Protein AF-W0RJ87-F1 (afdb_monomer)

Structure (mmCIF, N/CA/C/O backbone):
data_AF-W0RJ87-F1
#
_entry.id   AF-W0RJ87-F1
#
loop_
_atom_site.group_PDB
_atom_site.id
_atom_site.type_symbol
_atom_site.label_atom_id
_atom_site.label_alt_id
_atom_site.label_comp_id
_atom_site.label_asym_id
_atom_site.label_entity_id
_atom_site.label_seq_id
_atom_site.pdbx_PDB_ins_code
_atom_site.Cartn_x
_atom_site.Cartn_y
_atom_site.Cartn_z
_atom_site.occupancy
_atom_site.B_iso_or_equiv
_atom_site.auth_seq_id
_atom_site.auth_comp_id
_atom_site.auth_asym_id
_atom_site.auth_atom_id
_atom_site.pdbx_PDB_model_num
ATOM 1 N N . MET A 1 1 ? -21.666 4.969 -4.704 1.00 44.41 1 MET A N 1
ATOM 2 C CA . MET A 1 1 ? -21.692 3.774 -5.581 1.00 44.41 1 MET A CA 1
ATOM 3 C C . MET A 1 1 ? -20.639 3.996 -6.657 1.00 44.41 1 MET A C 1
ATOM 5 O O . MET A 1 1 ? -20.664 5.068 -7.233 1.00 44.41 1 MET A O 1
ATOM 9 N N . THR A 1 2 ? -19.592 3.175 -6.775 1.00 54.66 2 THR A N 1
ATOM 10 C CA . THR A 1 2 ? -19.586 1.976 -7.641 1.00 54.66 2 THR A CA 1
ATOM 11 C C . THR A 1 2 ? -18.744 0.815 -7.064 1.00 54.66 2 THR A C 1
ATOM 13 O O . THR A 1 2 ? -17.765 0.372 -7.653 1.00 54.66 2 THR A O 1
ATOM 16 N N . ASN A 1 3 ? -19.147 0.247 -5.923 1.00 74.25 3 ASN A N 1
ATOM 17 C CA . ASN A 1 3 ? -18.583 -1.014 -5.400 1.00 74.25 3 ASN A CA 1
ATOM 18 C C . ASN A 1 3 ? -19.125 -2.242 -6.169 1.00 74.25 3 ASN A C 1
ATOM 20 O O . ASN A 1 3 ? -19.631 -3.189 -5.573 1.00 74.25 3 ASN A O 1
ATOM 24 N N . ARG A 1 4 ? -19.097 -2.198 -7.508 1.00 85.12 4 ARG A N 1
ATOM 25 C CA . ARG A 1 4 ? -19.629 -3.246 -8.398 1.00 85.12 4 ARG A CA 1
ATOM 26 C C . ARG A 1 4 ? -18.552 -4.295 -8.689 1.00 85.12 4 ARG A C 1
ATOM 28 O O . ARG A 1 4 ? -18.137 -4.470 -9.830 1.00 85.12 4 ARG A O 1
ATOM 35 N N . TRP A 1 5 ? -18.066 -4.957 -7.641 1.00 86.75 5 TRP A N 1
ATOM 36 C CA . TRP A 1 5 ? -16.908 -5.858 -7.720 1.00 86.75 5 TRP A CA 1
ATOM 37 C C . TRP A 1 5 ? -17.132 -7.057 -8.649 1.00 86.75 5 TRP A C 1
ATOM 39 O O . TRP A 1 5 ? -16.241 -7.393 -9.419 1.00 86.75 5 TRP A O 1
ATOM 49 N N . ALA A 1 6 ? -18.347 -7.612 -8.680 1.00 87.56 6 ALA A N 1
ATOM 50 C CA . ALA A 1 6 ? -18.707 -8.689 -9.606 1.00 87.56 6 ALA A CA 1
ATOM 51 C C . ALA A 1 6 ? -18.634 -8.263 -11.087 1.00 87.56 6 ALA A C 1
ATOM 53 O O . ALA A 1 6 ? -18.238 -9.038 -11.957 1.00 87.56 6 ALA A O 1
ATOM 54 N N . ASP A 1 7 ? -18.994 -7.014 -11.397 1.00 88.88 7 ASP A N 1
ATOM 55 C CA . ASP A 1 7 ? -18.881 -6.503 -12.766 1.00 88.88 7 ASP A CA 1
ATOM 56 C C . ASP A 1 7 ? -17.429 -6.196 -13.126 1.00 88.88 7 ASP A C 1
ATOM 58 O O . ASP A 1 7 ? -17.012 -6.472 -14.252 1.00 88.88 7 ASP A O 1
ATOM 62 N N . ALA A 1 8 ? -16.650 -5.690 -12.163 1.00 87.31 8 ALA A N 1
ATOM 63 C CA . ALA A 1 8 ? -15.212 -5.509 -12.322 1.00 87.31 8 ALA A CA 1
ATOM 64 C C . ALA A 1 8 ? -14.515 -6.845 -12.621 1.00 87.31 8 ALA A C 1
ATOM 66 O O . ALA A 1 8 ? -13.757 -6.909 -13.583 1.00 87.31 8 ALA A O 1
ATOM 67 N N . GLU A 1 9 ? -14.830 -7.919 -11.886 1.00 90.12 9 GLU A N 1
ATOM 68 C CA . GLU A 1 9 ? -14.301 -9.262 -12.157 1.00 90.12 9 GLU A CA 1
ATOM 69 C C . GLU A 1 9 ? -14.649 -9.717 -13.575 1.00 90.12 9 GLU A C 1
ATOM 71 O O . GLU A 1 9 ? -13.764 -10.045 -14.360 1.00 90.12 9 GLU A O 1
ATOM 76 N N . ARG A 1 10 ? -15.928 -9.641 -13.961 1.00 90.69 10 ARG A N 1
ATOM 77 C CA . ARG A 1 10 ? -16.395 -10.074 -15.287 1.00 90.69 10 ARG A CA 1
ATOM 78 C C . ARG A 1 10 ? -15.724 -9.325 -16.439 1.00 90.69 10 ARG A C 1
ATOM 80 O O . ARG A 1 10 ? -15.469 -9.903 -17.498 1.00 90.69 10 ARG A O 1
ATOM 87 N N . VAL A 1 11 ? -15.514 -8.017 -16.296 1.00 90.75 11 VAL A N 1
ATOM 88 C CA . VAL A 1 11 ? -14.821 -7.204 -17.307 1.00 90.75 11 VAL A CA 1
ATOM 89 C C . VAL A 1 11 ? -13.333 -7.546 -17.323 1.00 90.75 11 VAL A C 1
ATOM 91 O O . VAL A 1 11 ? -12.787 -7.796 -18.396 1.00 90.75 11 VAL A O 1
ATOM 94 N N . ALA A 1 12 ? -12.703 -7.638 -16.154 1.00 90.44 12 ALA A N 1
ATOM 95 C CA . ALA A 1 12 ? -11.284 -7.929 -16.024 1.00 90.44 12 ALA A CA 1
ATOM 96 C C . ALA A 1 12 ? -10.921 -9.331 -16.543 1.00 90.44 12 ALA A C 1
ATOM 98 O O . ALA A 1 12 ? -9.966 -9.465 -17.300 1.00 90.44 12 ALA A O 1
ATOM 99 N N . THR A 1 13 ? -11.714 -10.368 -16.252 1.00 90.12 13 THR A N 1
ATOM 100 C CA . THR A 1 13 ? -11.498 -11.724 -16.786 1.00 90.12 13 THR A CA 1
ATOM 101 C C . THR A 1 13 ? -11.537 -11.741 -18.311 1.00 90.12 13 THR A C 1
ATOM 103 O O . THR A 1 13 ? -10.707 -12.396 -18.938 1.00 90.12 13 THR A O 1
ATOM 106 N N . ARG A 1 14 ? -12.477 -11.013 -18.927 1.00 89.44 14 ARG A N 1
ATOM 107 C CA . ARG A 1 14 ? -12.549 -10.911 -20.392 1.00 89.44 14 ARG A CA 1
ATOM 108 C C . ARG A 1 14 ? -11.339 -10.169 -20.955 1.00 89.44 14 ARG A C 1
ATOM 110 O O . ARG A 1 14 ? -10.699 -10.674 -21.868 1.00 89.44 14 ARG A O 1
ATOM 117 N N . ALA A 1 15 ? -11.000 -9.015 -20.385 1.00 89.12 15 ALA A N 1
ATOM 118 C CA . ALA A 1 15 ? -9.898 -8.182 -20.860 1.00 89.12 15 ALA A CA 1
ATOM 119 C C . ALA A 1 15 ? -8.524 -8.858 -20.695 1.00 89.12 15 ALA A C 1
ATOM 121 O O . ALA A 1 15 ? -7.689 -8.764 -21.591 1.00 89.12 15 ALA A O 1
ATOM 122 N N . ALA A 1 16 ? -8.302 -9.590 -19.600 1.00 86.44 16 ALA A N 1
ATOM 123 C CA . ALA A 1 16 ? -7.041 -10.283 -19.334 1.00 86.44 16 ALA A CA 1
ATOM 124 C C . ALA A 1 16 ? -6.766 -11.437 -20.315 1.00 86.44 16 ALA A C 1
ATOM 126 O O . ALA A 1 16 ? -5.606 -11.727 -20.597 1.00 86.44 16 ALA A O 1
ATOM 127 N N . ASN A 1 17 ? -7.818 -12.078 -20.837 1.00 84.62 17 ASN A N 1
ATOM 128 C CA . ASN A 1 17 ? -7.711 -13.262 -21.694 1.00 84.62 17 ASN A CA 1
ATOM 129 C C . ASN A 1 17 ? -7.972 -12.980 -23.183 1.00 84.62 17 ASN A C 1
ATOM 131 O O . ASN A 1 17 ? -7.818 -13.881 -24.006 1.00 84.62 17 ASN A O 1
ATOM 135 N N . ALA A 1 18 ? -8.395 -11.767 -23.548 1.00 88.69 18 ALA A N 1
ATOM 136 C CA . ALA A 1 18 ? -8.724 -11.438 -24.930 1.00 88.69 18 ALA A CA 1
ATOM 137 C C . ALA A 1 18 ? -7.460 -11.399 -25.818 1.00 88.69 18 ALA A C 1
ATOM 139 O O . ALA A 1 18 ? -6.529 -10.634 -25.527 1.00 88.69 18 ALA A O 1
ATOM 140 N N . PRO A 1 19 ? -7.421 -12.168 -26.927 1.00 80.12 19 PRO A N 1
ATOM 141 C CA . PRO A 1 19 ? -6.375 -12.039 -27.935 1.00 80.12 19 PRO A CA 1
ATOM 142 C C . PRO A 1 19 ? -6.381 -10.609 -28.491 1.00 80.12 19 PRO A C 1
ATOM 144 O O . PRO A 1 19 ? -7.393 -10.153 -29.016 1.00 80.12 19 PRO A O 1
ATOM 147 N N . GLY A 1 20 ? -5.272 -9.883 -28.341 1.00 83.69 20 GLY A N 1
ATOM 148 C CA . GLY A 1 20 ? -5.142 -8.496 -28.812 1.00 83.69 20 GLY A CA 1
ATOM 149 C C . GLY A 1 20 ? -5.293 -7.402 -27.748 1.00 83.69 20 GLY A C 1
ATOM 150 O O . GLY A 1 20 ? -5.100 -6.234 -28.076 1.00 83.69 20 GLY A O 1
ATOM 151 N N . SER A 1 21 ? -5.563 -7.732 -26.478 1.00 87.50 21 SER A N 1
ATOM 152 C CA . SER A 1 21 ? -5.497 -6.735 -25.397 1.00 87.50 21 SER A CA 1
ATOM 153 C C . SER A 1 21 ? -4.110 -6.094 -25.325 1.00 87.50 21 SER A C 1
ATOM 155 O O . SER A 1 21 ? -3.100 -6.805 -25.304 1.00 87.50 21 SER A O 1
ATOM 157 N N . SER A 1 22 ? -4.047 -4.762 -25.237 1.00 88.31 22 SER A N 1
ATOM 158 C CA . SER A 1 22 ? -2.781 -4.040 -25.064 1.00 88.31 22 SER A CA 1
ATOM 159 C C . SER A 1 22 ? -2.087 -4.427 -23.745 1.00 88.31 22 SER A C 1
ATOM 161 O O . SER A 1 22 ? -2.760 -4.851 -22.800 1.00 88.31 22 SER A O 1
ATOM 163 N N . PRO A 1 23 ? -0.755 -4.257 -23.627 1.00 85.81 23 PRO A N 1
ATOM 164 C CA . PRO A 1 23 ? -0.050 -4.482 -22.363 1.00 85.81 23 PRO A CA 1
ATOM 165 C C . PRO A 1 23 ? -0.649 -3.699 -21.187 1.00 85.81 23 PRO A C 1
ATOM 167 O O . PRO A 1 23 ? -0.905 -4.280 -20.138 1.00 85.81 23 PRO A O 1
ATOM 170 N N . SER A 1 24 ? -0.977 -2.417 -21.383 1.00 86.25 24 SER A N 1
ATOM 171 C CA . SER A 1 24 ? -1.612 -1.581 -20.354 1.00 86.25 24 SER A CA 1
ATOM 172 C C . SER A 1 24 ? -2.963 -2.132 -19.891 1.00 86.25 24 SER A C 1
ATOM 174 O O . SER A 1 24 ? -3.212 -2.234 -18.694 1.00 86.25 24 SER A O 1
ATOM 176 N N . LEU A 1 25 ? -3.811 -2.578 -20.822 1.00 89.25 25 LEU A N 1
ATOM 177 C CA . LEU A 1 25 ? -5.106 -3.159 -20.477 1.00 89.25 25 LEU A CA 1
ATOM 178 C C . LEU A 1 25 ? -4.953 -4.481 -19.711 1.00 89.25 25 LEU A C 1
ATOM 180 O O . LEU A 1 25 ? -5.746 -4.766 -18.815 1.00 89.25 25 LEU A O 1
ATOM 184 N N . ARG A 1 26 ? -3.936 -5.291 -20.033 1.00 90.38 26 ARG A N 1
ATOM 185 C CA . ARG A 1 26 ? -3.647 -6.530 -19.292 1.00 90.38 26 ARG A CA 1
ATOM 186 C C . ARG A 1 26 ? -3.158 -6.255 -17.874 1.00 90.38 26 ARG A C 1
ATOM 188 O O . ARG A 1 26 ? -3.569 -6.980 -16.967 1.00 90.38 26 ARG A O 1
ATOM 195 N N . ILE A 1 27 ? -2.346 -5.213 -17.686 1.00 91.88 27 ILE A N 1
ATOM 196 C CA . ILE A 1 27 ? -1.919 -4.733 -16.366 1.00 91.88 27 ILE A CA 1
ATOM 197 C C . ILE A 1 27 ? -3.132 -4.385 -15.509 1.00 91.88 27 ILE A C 1
ATOM 199 O O . ILE A 1 27 ? -3.304 -4.938 -14.415 1.00 91.88 27 ILE A O 1
ATOM 203 N N . ASP A 1 28 ? -4.010 -3.535 -16.036 1.00 91.81 28 ASP A N 1
ATOM 204 C CA . ASP A 1 28 ? -5.214 -3.096 -15.337 1.00 91.81 28 ASP A CA 1
ATOM 205 C C . ASP A 1 28 ? -6.155 -4.265 -15.041 1.00 91.81 28 ASP A C 1
ATOM 207 O O . ASP A 1 28 ? -6.617 -4.420 -13.911 1.00 91.81 28 ASP A O 1
ATOM 211 N N . ALA A 1 29 ? -6.397 -5.138 -16.021 1.00 93.50 29 ALA A N 1
ATOM 212 C CA . ALA A 1 29 ? -7.270 -6.294 -15.861 1.00 93.50 29 ALA A CA 1
ATOM 213 C C . ALA A 1 29 ? -6.731 -7.282 -14.812 1.00 93.50 29 ALA A C 1
ATOM 215 O O . ALA A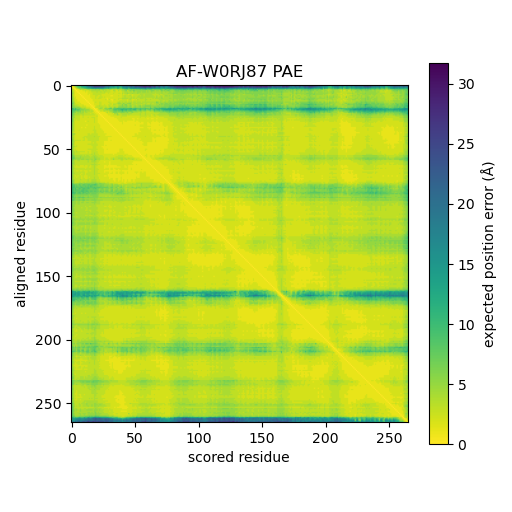 1 29 ? -7.460 -7.703 -13.915 1.00 93.50 29 ALA A O 1
ATOM 216 N N . THR A 1 30 ? -5.443 -7.616 -14.866 1.00 95.56 30 THR A N 1
ATOM 217 C CA . THR A 1 30 ? -4.821 -8.538 -13.903 1.00 95.56 30 THR A CA 1
ATOM 218 C C . THR A 1 30 ? -4.827 -7.957 -12.491 1.00 95.56 30 THR A C 1
ATOM 220 O O . THR A 1 30 ? -5.147 -8.653 -11.524 1.00 95.56 30 THR A O 1
ATOM 223 N N . THR A 1 31 ? -4.545 -6.659 -12.368 1.00 95.62 31 THR A N 1
ATOM 224 C CA . THR A 1 31 ? -4.584 -5.954 -11.083 1.00 95.62 31 THR A CA 1
ATOM 225 C C . THR A 1 31 ? -6.006 -5.877 -10.541 1.00 95.62 31 THR A C 1
ATOM 227 O O . THR A 1 31 ? -6.207 -6.111 -9.354 1.00 95.62 31 THR A O 1
ATOM 230 N N . ALA A 1 32 ? -7.006 -5.635 -11.395 1.00 95.31 32 ALA A N 1
ATOM 231 C CA . ALA A 1 32 ? -8.415 -5.633 -11.014 1.00 95.31 32 ALA A CA 1
ATOM 232 C C . ALA A 1 32 ? -8.882 -7.007 -10.504 1.00 95.31 32 ALA A C 1
ATOM 234 O O . ALA A 1 32 ? -9.586 -7.065 -9.498 1.00 95.31 32 ALA A O 1
ATOM 235 N N . LEU A 1 33 ? -8.452 -8.110 -11.131 1.00 96.19 33 LEU A N 1
ATOM 236 C CA . LEU A 1 33 ? -8.738 -9.465 -10.640 1.00 96.19 33 LEU A CA 1
ATOM 237 C C . LEU A 1 33 ? -8.140 -9.700 -9.250 1.00 96.19 33 LEU A C 1
ATOM 239 O O . LEU A 1 33 ? -8.835 -10.182 -8.356 1.00 96.19 33 LEU A O 1
ATOM 243 N N . ALA A 1 34 ? -6.878 -9.317 -9.036 1.00 97.69 34 ALA A N 1
ATOM 244 C CA . ALA A 1 34 ? -6.255 -9.401 -7.717 1.00 97.69 34 ALA A CA 1
ATOM 245 C C . ALA A 1 34 ? -6.976 -8.513 -6.686 1.00 97.69 34 ALA A C 1
ATOM 247 O O . ALA A 1 34 ? -7.228 -8.944 -5.563 1.00 97.69 34 ALA A O 1
ATOM 248 N N . ALA A 1 35 ? -7.370 -7.301 -7.077 1.00 96.75 35 ALA A N 1
ATOM 249 C CA . ALA A 1 35 ? -8.144 -6.387 -6.248 1.00 96.75 35 ALA A CA 1
ATOM 250 C C . ALA A 1 35 ? -9.496 -6.976 -5.832 1.00 96.75 35 ALA A C 1
ATOM 252 O O . ALA A 1 35 ? -9.842 -6.878 -4.661 1.00 96.75 35 ALA A O 1
ATOM 253 N N . VAL A 1 36 ? -10.241 -7.618 -6.736 1.00 96.69 36 VAL A N 1
ATOM 254 C CA . VAL A 1 36 ? -11.506 -8.291 -6.389 1.00 96.69 36 VAL A CA 1
ATOM 255 C C . VAL A 1 36 ? -11.274 -9.395 -5.354 1.00 96.69 36 VAL A C 1
ATOM 257 O O . VAL A 1 36 ? -12.002 -9.470 -4.365 1.00 96.69 36 VAL A O 1
ATOM 260 N N . ARG A 1 37 ? -10.225 -10.208 -5.522 1.00 97.75 37 ARG A N 1
ATOM 261 C CA . ARG A 1 37 ? -9.867 -11.249 -4.543 1.00 97.75 37 ARG A CA 1
ATOM 262 C C . ARG A 1 37 ? -9.551 -10.647 -3.172 1.00 97.75 37 ARG A C 1
ATOM 264 O O . ARG A 1 37 ? -10.100 -11.091 -2.168 1.00 97.75 37 ARG A O 1
ATOM 271 N N . ALA A 1 38 ? -8.754 -9.580 -3.135 1.00 97.75 38 ALA A N 1
ATOM 272 C CA . ALA A 1 38 ? -8.420 -8.872 -1.900 1.00 97.75 38 ALA A CA 1
ATOM 273 C C . ALA A 1 38 ? -9.648 -8.231 -1.225 1.00 97.75 38 ALA A C 1
ATOM 275 O O . ALA A 1 38 ? -9.780 -8.307 -0.004 1.00 97.75 38 ALA A O 1
ATOM 276 N N . VAL A 1 39 ? -10.582 -7.660 -1.999 1.00 96.88 39 VAL A N 1
ATOM 277 C CA . VAL A 1 39 ? -11.867 -7.145 -1.490 1.00 96.88 39 VAL A CA 1
ATOM 278 C C . VAL A 1 39 ? -12.624 -8.242 -0.740 1.00 96.88 39 VAL A C 1
ATOM 280 O O . VAL A 1 39 ? -13.111 -7.997 0.364 1.00 96.88 39 VAL A O 1
ATOM 283 N N . HIS A 1 40 ? -12.668 -9.452 -1.297 1.00 97.25 40 HIS A N 1
ATOM 284 C CA . HIS A 1 40 ? -13.323 -10.606 -0.678 1.00 97.25 40 HIS A CA 1
ATOM 285 C C . HIS A 1 40 ? -12.560 -11.220 0.498 1.00 97.25 40 HIS A C 1
ATOM 287 O O . HIS A 1 40 ? -13.106 -12.074 1.191 1.00 97.25 40 HIS A O 1
ATOM 293 N N . GLY A 1 41 ? -11.352 -10.733 0.783 1.00 97.12 41 GLY A N 1
ATOM 294 C CA . GLY A 1 41 ? -10.484 -11.237 1.842 1.00 97.12 41 GLY A CA 1
ATOM 295 C C . GLY A 1 41 ? -9.616 -12.424 1.439 1.00 97.12 41 GLY A C 1
ATOM 296 O O . GLY A 1 41 ? -8.917 -12.972 2.287 1.00 97.12 41 GLY A O 1
ATOM 297 N N . GLU A 1 42 ? -9.602 -12.780 0.155 1.00 97.94 42 GLU A N 1
ATOM 298 C CA . GLU A 1 42 ? -8.731 -13.804 -0.429 1.00 97.94 42 GLU A CA 1
ATOM 299 C C . GLU A 1 42 ? -7.345 -13.200 -0.750 1.00 97.94 42 GLU A C 1
ATOM 301 O O . GLU A 1 42 ? -6.905 -13.158 -1.906 1.00 97.94 42 GLU A O 1
ATOM 306 N N . VAL A 1 43 ? -6.655 -12.670 0.265 1.00 97.81 43 VAL A N 1
ATOM 307 C CA . VAL A 1 43 ? -5.354 -11.985 0.140 1.00 97.81 43 VAL A CA 1
ATOM 308 C C . VAL A 1 43 ? -4.295 -12.899 -0.473 1.00 97.81 43 VAL A C 1
ATOM 310 O O . VAL A 1 43 ? -3.564 -12.487 -1.375 1.00 97.81 43 VAL A O 1
ATOM 313 N N . ALA A 1 44 ? -4.243 -14.162 -0.061 1.00 97.00 44 ALA A N 1
ATOM 314 C CA . ALA A 1 44 ? -3.326 -15.152 -0.602 1.00 97.00 44 ALA A CA 1
ATOM 315 C C . ALA A 1 44 ? -3.590 -15.412 -2.094 1.00 97.00 44 ALA A C 1
ATOM 317 O O . ALA A 1 44 ? -2.648 -15.554 -2.877 1.00 97.00 44 ALA A O 1
ATOM 318 N N . ALA A 1 45 ? -4.859 -15.450 -2.519 1.00 97.69 45 ALA A N 1
ATOM 319 C CA . ALA A 1 45 ? -5.212 -15.599 -3.930 1.00 97.69 45 ALA A CA 1
ATOM 320 C C . ALA A 1 45 ? -4.827 -14.355 -4.744 1.00 97.69 45 ALA A C 1
ATOM 322 O O . ALA A 1 45 ? -4.210 -14.490 -5.803 1.00 97.69 45 ALA A O 1
ATOM 323 N N . ALA A 1 46 ? -5.109 -13.156 -4.225 1.00 97.94 46 ALA A N 1
ATOM 324 C CA . ALA A 1 46 ? -4.682 -11.894 -4.827 1.00 97.94 46 ALA A CA 1
ATOM 325 C C . ALA A 1 46 ? -3.153 -11.838 -5.000 1.00 97.94 46 ALA A C 1
ATOM 327 O O . ALA A 1 46 ? -2.653 -11.539 -6.087 1.00 97.94 46 ALA A O 1
ATOM 328 N N . GLY A 1 47 ? -2.405 -12.215 -3.960 1.00 97.00 47 GLY A N 1
ATOM 329 C CA . GLY A 1 47 ? -0.946 -12.289 -3.986 1.00 97.00 47 GLY A CA 1
ATOM 330 C C . GLY A 1 47 ? -0.413 -13.274 -5.031 1.00 97.00 47 GLY A C 1
ATOM 331 O O . GLY A 1 47 ? 0.541 -12.947 -5.741 1.00 97.00 47 GLY A O 1
ATOM 332 N N . ARG A 1 48 ? -1.044 -14.449 -5.188 1.00 96.94 48 ARG A N 1
ATOM 333 C CA . ARG A 1 48 ? -0.683 -15.425 -6.235 1.00 96.94 48 ARG A CA 1
ATOM 334 C C . ARG A 1 48 ? -0.913 -14.882 -7.643 1.00 96.94 48 ARG A C 1
ATOM 336 O O . ARG A 1 48 ? -0.042 -15.069 -8.488 1.00 96.94 48 ARG A O 1
ATOM 343 N N . ILE A 1 49 ? -2.032 -14.195 -7.891 1.00 97.31 49 ILE A N 1
ATOM 344 C CA . ILE A 1 49 ? -2.325 -13.574 -9.197 1.00 97.31 49 ILE A CA 1
ATOM 345 C C . ILE A 1 49 ? -1.221 -12.582 -9.567 1.00 97.31 49 ILE A C 1
ATOM 347 O O . ILE A 1 49 ? -0.621 -12.698 -10.635 1.00 97.31 49 ILE A O 1
ATOM 351 N N . LEU A 1 50 ? -0.909 -11.652 -8.660 1.00 96.19 50 LEU A N 1
ATOM 352 C CA . LEU A 1 50 ? 0.112 -10.633 -8.901 1.00 96.19 50 LEU A CA 1
ATOM 353 C C . LEU A 1 50 ? 1.508 -11.251 -9.057 1.00 96.19 50 LEU A C 1
ATOM 355 O O . LEU A 1 50 ? 2.266 -10.845 -9.930 1.00 96.19 50 LEU A O 1
ATOM 359 N N . SER A 1 51 ? 1.844 -12.262 -8.250 1.00 95.06 51 SER A N 1
ATOM 360 C CA . SER A 1 51 ? 3.137 -12.948 -8.346 1.00 95.06 51 SER A CA 1
ATOM 361 C C . SER A 1 51 ? 3.295 -13.700 -9.668 1.00 95.06 51 SER A C 1
ATOM 363 O O . SER A 1 51 ? 4.363 -13.649 -10.273 1.00 95.06 51 SER A O 1
ATOM 365 N N . ALA A 1 52 ? 2.252 -14.395 -10.130 1.00 95.31 52 ALA A N 1
ATOM 366 C CA . ALA A 1 52 ? 2.276 -15.100 -11.409 1.00 95.31 52 ALA A CA 1
ATOM 367 C C . ALA A 1 52 ? 2.382 -14.124 -12.590 1.00 95.31 52 ALA A C 1
ATOM 369 O O . ALA A 1 52 ? 3.066 -14.408 -13.571 1.00 95.31 52 ALA 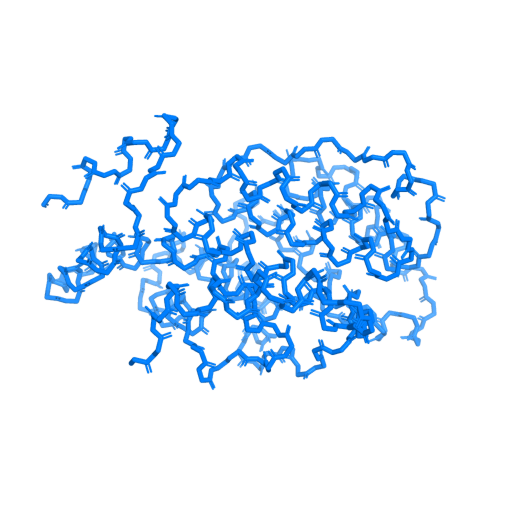A O 1
ATOM 370 N N . ALA A 1 53 ? 1.735 -12.961 -12.488 1.00 94.75 53 ALA A N 1
ATOM 371 C CA . ALA A 1 53 ? 1.837 -11.903 -13.483 1.00 94.75 53 ALA A CA 1
ATOM 372 C C . ALA A 1 53 ? 3.248 -11.295 -13.527 1.00 94.75 53 ALA A C 1
ATOM 374 O O . ALA A 1 53 ? 3.849 -11.227 -14.599 1.00 94.75 53 ALA A O 1
ATOM 375 N N . ALA A 1 54 ? 3.822 -10.961 -12.366 1.00 93.25 54 ALA A N 1
ATOM 376 C CA . ALA A 1 54 ? 5.190 -10.454 -12.245 1.00 93.25 54 ALA A CA 1
ATOM 377 C C . ALA A 1 54 ? 6.236 -11.428 -12.815 1.00 93.25 54 ALA A C 1
ATOM 379 O O . ALA A 1 54 ? 7.179 -11.000 -13.475 1.00 93.25 54 ALA A O 1
ATOM 380 N N . ALA A 1 55 ? 6.059 -12.737 -12.600 1.00 92.69 55 ALA A N 1
ATOM 381 C CA . ALA A 1 55 ? 6.977 -13.767 -13.089 1.00 92.69 55 ALA A CA 1
ATOM 382 C C . ALA A 1 55 ? 6.986 -13.919 -14.622 1.00 92.69 55 ALA A C 1
ATOM 384 O O . ALA A 1 55 ? 7.974 -14.386 -15.181 1.00 92.69 55 ALA A O 1
ATOM 385 N N . ARG A 1 56 ? 5.900 -13.534 -15.305 1.00 92.88 56 ARG A N 1
ATOM 386 C CA . ARG A 1 56 ? 5.779 -13.589 -16.776 1.00 92.88 56 ARG A CA 1
ATOM 387 C C . ARG A 1 56 ? 6.054 -12.251 -17.461 1.00 92.88 56 ARG A C 1
ATOM 389 O O . ARG A 1 56 ? 5.934 -12.163 -18.679 1.00 92.88 56 ARG A O 1
ATOM 396 N N . SER A 1 57 ? 6.377 -11.226 -16.683 1.00 92.19 57 SER A N 1
ATOM 397 C CA . SER A 1 57 ? 6.537 -9.853 -17.154 1.00 92.19 57 SER A CA 1
ATOM 398 C C . SER A 1 57 ? 7.969 -9.376 -16.954 1.00 92.19 57 SER A C 1
ATOM 400 O O . SER A 1 57 ? 8.715 -9.930 -16.148 1.00 92.19 57 SER A O 1
ATOM 402 N N . THR A 1 58 ? 8.345 -8.308 -17.650 1.00 90.75 58 THR A N 1
ATOM 403 C CA . THR A 1 58 ? 9.652 -7.654 -17.510 1.00 90.75 58 THR A CA 1
ATOM 404 C C . THR A 1 58 ? 9.488 -6.136 -17.414 1.00 90.75 58 THR A C 1
ATOM 406 O O . THR A 1 58 ? 8.416 -5.589 -17.690 1.00 90.75 58 THR A O 1
ATOM 409 N N . GLY A 1 59 ? 10.543 -5.442 -16.979 1.00 90.50 59 GLY A N 1
ATOM 410 C CA . GLY A 1 59 ? 10.577 -3.980 -16.930 1.00 90.50 59 GLY A CA 1
ATOM 411 C C . GLY A 1 59 ? 9.453 -3.369 -16.083 1.00 90.50 59 GLY A C 1
ATOM 412 O O . GLY A 1 59 ? 9.157 -3.838 -14.984 1.00 90.50 59 GLY A O 1
ATOM 413 N N . ALA A 1 60 ? 8.822 -2.312 -16.601 1.00 90.56 60 ALA A N 1
ATOM 414 C CA . ALA A 1 60 ? 7.799 -1.545 -15.885 1.00 90.56 60 ALA A CA 1
ATOM 415 C C . ALA A 1 60 ? 6.565 -2.380 -15.491 1.00 90.56 60 ALA A C 1
ATOM 417 O O . ALA A 1 60 ? 6.026 -2.195 -14.403 1.00 90.56 60 ALA A O 1
ATOM 418 N N . GLU A 1 61 ? 6.146 -3.335 -16.331 1.00 91.88 61 GLU A N 1
ATOM 419 C CA . GLU A 1 61 ? 5.003 -4.208 -16.031 1.00 91.88 61 GLU A CA 1
ATOM 420 C C . GLU A 1 61 ? 5.289 -5.111 -14.822 1.00 91.88 61 GLU A C 1
ATOM 422 O O . GLU A 1 61 ? 4.472 -5.226 -13.910 1.00 91.88 61 GLU A O 1
ATOM 427 N N . GLN A 1 62 ? 6.481 -5.712 -14.766 1.00 92.31 62 GLN A N 1
ATOM 428 C CA . GLN A 1 62 ? 6.884 -6.508 -13.607 1.00 92.31 62 GLN A CA 1
ATOM 429 C C . GLN A 1 62 ? 6.887 -5.663 -12.328 1.00 92.31 62 GLN A C 1
ATOM 431 O O . GLN A 1 62 ? 6.344 -6.086 -11.305 1.00 92.31 62 GLN A O 1
ATOM 436 N N . ARG A 1 63 ? 7.464 -4.457 -12.387 1.00 92.31 63 ARG A N 1
ATOM 437 C CA . ARG A 1 63 ? 7.551 -3.554 -11.231 1.00 92.31 63 ARG A CA 1
ATOM 438 C C . ARG A 1 63 ? 6.186 -3.080 -10.752 1.00 92.31 63 ARG A C 1
ATOM 440 O O . ARG A 1 63 ? 5.979 -3.009 -9.544 1.00 92.31 63 ARG A O 1
ATOM 447 N N . TRP A 1 64 ? 5.237 -2.858 -11.662 1.00 93.25 64 TRP A N 1
ATOM 448 C CA . TRP A 1 64 ? 3.847 -2.581 -11.303 1.00 93.25 64 TRP A CA 1
ATOM 449 C C . TRP A 1 64 ? 3.263 -3.674 -10.402 1.00 93.25 64 TRP A C 1
ATOM 451 O O . TRP A 1 64 ? 2.761 -3.383 -9.314 1.00 93.25 64 TRP A O 1
ATOM 461 N N . TYR A 1 65 ? 3.354 -4.941 -10.819 1.00 93.94 65 TYR A N 1
ATOM 462 C CA . TYR A 1 65 ? 2.798 -6.046 -10.039 1.00 93.94 65 TYR A CA 1
ATOM 463 C C . TYR A 1 65 ? 3.524 -6.231 -8.702 1.00 93.94 65 TYR A C 1
ATOM 465 O O . TYR A 1 65 ? 2.876 -6.508 -7.693 1.00 93.94 65 TYR A O 1
ATOM 473 N N . GLU A 1 66 ? 4.843 -6.038 -8.653 1.00 92.44 66 GLU A N 1
ATOM 474 C CA . GLU A 1 66 ? 5.604 -6.090 -7.396 1.00 92.44 66 GLU A CA 1
ATOM 475 C C . GLU A 1 66 ? 5.213 -4.948 -6.437 1.00 92.44 66 GLU A C 1
ATOM 477 O O . GLU A 1 66 ? 5.039 -5.175 -5.236 1.00 92.44 66 GLU A O 1
ATOM 482 N N . ASN A 1 67 ? 4.973 -3.740 -6.955 1.00 92.62 67 ASN A N 1
ATOM 483 C CA . ASN A 1 67 ? 4.461 -2.614 -6.170 1.00 92.62 67 ASN A CA 1
ATOM 484 C C . ASN A 1 67 ? 3.038 -2.894 -5.657 1.00 92.62 67 ASN A C 1
ATOM 486 O O . ASN A 1 67 ? 2.749 -2.666 -4.482 1.00 92.62 67 ASN A O 1
ATOM 490 N N . ALA A 1 68 ? 2.161 -3.458 -6.492 1.00 95.12 68 ALA A N 1
ATOM 491 C CA . ALA A 1 68 ? 0.814 -3.866 -6.091 1.00 95.12 68 ALA A CA 1
ATOM 492 C C . ALA A 1 68 ? 0.835 -4.928 -4.975 1.00 95.12 68 ALA A C 1
ATOM 494 O O . ALA A 1 68 ? 0.042 -4.853 -4.036 1.00 95.12 68 ALA A O 1
ATOM 495 N N . ARG A 1 69 ? 1.773 -5.885 -5.027 1.00 94.31 69 ARG A N 1
ATOM 496 C CA . ARG A 1 69 ? 1.983 -6.867 -3.946 1.00 94.31 69 ARG A CA 1
ATOM 497 C C . ARG A 1 69 ? 2.446 -6.207 -2.656 1.00 94.31 69 ARG A C 1
ATOM 499 O O . ARG A 1 69 ? 1.921 -6.550 -1.603 1.00 94.31 69 ARG A O 1
ATOM 506 N N . SER A 1 70 ? 3.358 -5.242 -2.760 1.00 94.25 70 SER A N 1
ATOM 507 C CA . SER A 1 70 ? 3.846 -4.487 -1.600 1.00 94.25 70 SER A CA 1
ATOM 508 C C . SER A 1 70 ? 2.707 -3.736 -0.913 1.00 94.25 70 SER A C 1
ATOM 510 O O . SER A 1 70 ? 2.558 -3.771 0.304 1.00 94.25 70 SER A O 1
ATOM 512 N N . ILE A 1 71 ? 1.837 -3.100 -1.704 1.00 95.69 71 ILE A N 1
ATOM 513 C CA . ILE A 1 71 ? 0.627 -2.446 -1.195 1.00 95.69 71 ILE A CA 1
ATOM 514 C C . ILE A 1 71 ? -0.264 -3.466 -0.493 1.00 95.69 71 ILE A C 1
ATOM 516 O O . ILE A 1 71 ? -0.678 -3.215 0.633 1.00 95.69 71 ILE A O 1
ATOM 520 N N . LEU A 1 72 ? -0.538 -4.613 -1.123 1.00 97.06 72 LEU A N 1
ATOM 521 C CA . LEU A 1 72 ? -1.379 -5.655 -0.538 1.00 97.06 72 LEU A CA 1
ATOM 522 C C . LEU A 1 72 ? -0.839 -6.141 0.817 1.00 97.06 72 LEU A C 1
ATOM 524 O O . LEU A 1 72 ? -1.616 -6.251 1.763 1.00 97.06 72 LEU A O 1
ATOM 528 N N . ALA A 1 73 ? 0.467 -6.387 0.935 1.00 95.88 73 ALA A N 1
ATOM 529 C CA . ALA A 1 73 ? 1.091 -6.780 2.198 1.00 95.88 73 ALA A CA 1
ATOM 530 C C . ALA A 1 73 ? 0.956 -5.680 3.263 1.00 95.88 73 ALA A C 1
ATOM 532 O O . ALA A 1 73 ? 0.469 -5.941 4.360 1.00 95.88 73 ALA A O 1
ATOM 533 N N . ILE A 1 74 ? 1.270 -4.424 2.915 1.00 96.19 74 ILE A N 1
ATOM 534 C CA . ILE A 1 74 ? 1.160 -3.284 3.841 1.00 96.19 74 ILE A CA 1
ATOM 535 C C . ILE A 1 74 ? -0.273 -3.117 4.365 1.00 96.19 74 ILE A C 1
ATOM 537 O O . ILE A 1 74 ? -0.469 -2.907 5.562 1.00 96.19 74 ILE A O 1
ATOM 541 N N . VAL A 1 75 ? -1.282 -3.189 3.490 1.00 96.88 75 VAL A N 1
ATOM 542 C CA . VAL A 1 75 ? -2.675 -2.915 3.887 1.00 96.88 75 VAL A CA 1
ATOM 543 C C . VAL A 1 75 ? -3.342 -4.086 4.604 1.00 96.88 75 VAL A C 1
ATOM 545 O O . VAL A 1 75 ? -4.216 -3.859 5.440 1.00 96.88 75 VAL A O 1
ATOM 548 N N . SER A 1 76 ? -2.932 -5.322 4.303 1.00 96.19 76 SER A N 1
ATOM 549 C CA . SER A 1 76 ? -3.438 -6.524 4.979 1.00 96.19 76 SER A CA 1
ATOM 550 C C . SER A 1 76 ? -2.715 -6.828 6.293 1.00 96.19 76 SER A C 1
ATOM 552 O O . SER A 1 76 ? -3.275 -7.516 7.141 1.00 96.19 76 SER A O 1
ATOM 554 N N . GLY A 1 77 ? -1.498 -6.304 6.479 1.00 94.12 77 GLY A N 1
ATOM 555 C CA . GLY A 1 77 ? -0.630 -6.641 7.609 1.00 94.12 77 GLY A CA 1
ATOM 556 C C . GLY A 1 77 ? 0.074 -7.994 7.465 1.00 94.12 77 GLY A C 1
ATOM 557 O O . GLY A 1 77 ? 0.748 -8.427 8.397 1.00 94.12 77 GLY A O 1
ATOM 558 N N . GLU A 1 78 ? -0.072 -8.659 6.317 1.00 92.75 78 GLU A N 1
ATOM 559 C CA . GLU A 1 78 ? 0.638 -9.895 5.997 1.00 92.75 78 GLU A CA 1
ATOM 560 C C . GLU A 1 78 ? 2.132 -9.639 5.756 1.00 92.75 78 GLU A C 1
ATOM 562 O O . GLU A 1 78 ? 2.567 -8.534 5.418 1.00 92.75 78 GLU A O 1
ATOM 567 N N . SER A 1 79 ? 2.937 -10.693 5.902 1.00 89.00 79 SER A N 1
ATOM 568 C CA . SER A 1 79 ? 4.376 -10.599 5.650 1.00 89.00 79 SER A CA 1
ATOM 569 C C . SER A 1 79 ? 4.672 -10.329 4.174 1.00 89.00 79 SER A C 1
ATOM 571 O O . SER A 1 79 ? 4.203 -11.039 3.283 1.00 89.00 79 SER A O 1
ATOM 573 N N . GLU A 1 80 ? 5.522 -9.335 3.920 1.00 89.56 80 GLU A N 1
ATOM 574 C CA . GLU A 1 80 ? 6.030 -9.037 2.582 1.00 89.56 80 GLU A CA 1
ATOM 575 C C . GLU A 1 80 ? 6.834 -10.237 2.033 1.00 89.56 80 GLU A C 1
ATOM 577 O O . GLU A 1 80 ? 7.778 -10.695 2.690 1.00 89.56 80 GLU A O 1
ATOM 582 N N . PRO A 1 81 ? 6.526 -10.750 0.826 1.00 85.25 81 PRO A N 1
ATOM 583 C CA . PRO A 1 81 ? 7.273 -11.857 0.237 1.00 85.25 81 PRO A CA 1
ATOM 584 C C . PRO A 1 81 ? 8.745 -11.508 -0.023 1.00 85.25 81 PRO A C 1
ATOM 586 O O . PRO A 1 81 ? 9.108 -10.344 -0.205 1.00 85.25 81 PRO A O 1
ATOM 589 N N . ALA A 1 82 ? 9.597 -12.528 -0.152 1.00 87.81 82 ALA A N 1
ATOM 590 C CA . ALA A 1 82 ? 10.993 -12.338 -0.546 1.00 87.81 82 ALA A CA 1
ATOM 591 C C . ALA A 1 82 ? 11.117 -11.657 -1.924 1.00 87.81 82 ALA A C 1
ATOM 593 O O . ALA A 1 82 ? 10.305 -11.880 -2.830 1.00 87.81 82 ALA A O 1
ATOM 594 N N . ILE A 1 83 ? 12.142 -10.816 -2.083 1.00 88.62 83 ILE A N 1
ATOM 595 C CA . ILE A 1 83 ? 12.453 -10.147 -3.352 1.00 88.62 83 ILE A CA 1
ATOM 596 C C . ILE A 1 83 ? 12.912 -11.212 -4.354 1.00 88.62 83 ILE A C 1
ATOM 598 O O . ILE A 1 83 ? 13.870 -11.936 -4.091 1.00 88.62 83 ILE A O 1
ATOM 602 N N . GLY A 1 84 ? 12.217 -11.321 -5.488 1.00 86.31 84 GLY A N 1
ATOM 603 C CA . GLY A 1 84 ? 12.562 -12.277 -6.542 1.00 86.31 84 GLY A CA 1
ATOM 604 C C . GLY A 1 84 ? 13.854 -11.900 -7.273 1.00 86.31 84 GLY A C 1
ATOM 605 O O . GLY A 1 84 ? 14.202 -10.723 -7.353 1.00 86.31 84 GLY A O 1
ATOM 606 N N . ALA A 1 85 ? 14.536 -12.893 -7.852 1.00 87.50 85 ALA A N 1
ATOM 607 C CA . ALA A 1 85 ? 15.834 -12.710 -8.511 1.00 87.50 85 ALA A CA 1
ATOM 608 C C . ALA A 1 85 ? 15.812 -11.633 -9.612 1.00 87.50 85 ALA A C 1
ATOM 610 O O . ALA A 1 85 ? 16.703 -10.794 -9.646 1.00 87.50 85 ALA A O 1
ATOM 611 N N . SER A 1 86 ? 14.759 -11.597 -10.440 1.00 86.75 86 SER A N 1
ATOM 612 C CA . SER A 1 86 ? 14.598 -10.595 -11.510 1.00 86.75 86 SER A CA 1
ATOM 613 C C . SER A 1 86 ? 14.635 -9.164 -10.968 1.00 86.75 86 SER A C 1
ATOM 615 O O . SER A 1 86 ? 15.432 -8.340 -11.414 1.00 86.75 86 SER A O 1
ATOM 617 N N . LEU A 1 87 ? 13.828 -8.886 -9.936 1.00 89.62 87 LEU A N 1
ATOM 618 C CA . LEU A 1 87 ? 13.812 -7.578 -9.288 1.00 89.62 87 LEU A CA 1
ATOM 619 C C . LEU A 1 87 ? 15.115 -7.312 -8.524 1.00 89.62 87 LEU A C 1
ATOM 621 O O . LEU A 1 87 ? 15.514 -6.160 -8.408 1.00 89.62 87 LEU A O 1
ATOM 625 N N . ALA A 1 88 ? 15.782 -8.341 -7.997 1.00 90.94 88 ALA A N 1
ATOM 626 C CA . ALA A 1 88 ? 17.073 -8.199 -7.327 1.00 90.94 88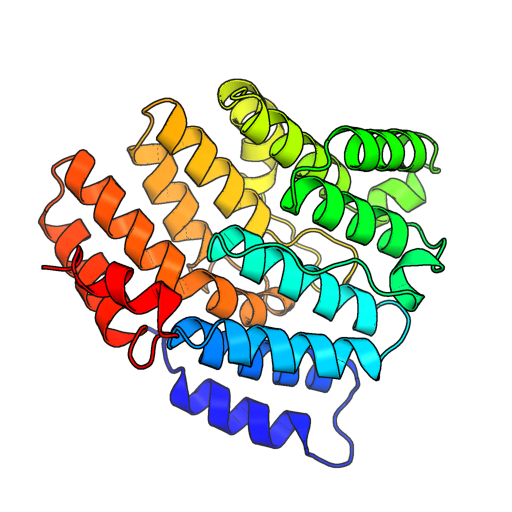 ALA A CA 1
ATOM 627 C C . ALA A 1 88 ? 18.190 -7.755 -8.288 1.00 90.94 88 ALA A C 1
ATOM 629 O O . ALA A 1 88 ? 19.017 -6.932 -7.902 1.00 90.94 88 ALA A O 1
ATOM 630 N N . SER A 1 89 ? 18.191 -8.261 -9.525 1.00 90.38 89 SER A N 1
ATOM 631 C CA . SER A 1 89 ? 19.203 -7.953 -10.543 1.00 90.38 89 SER A CA 1
ATOM 632 C C . SER A 1 89 ? 18.923 -6.693 -11.370 1.00 90.38 89 SER A C 1
ATOM 634 O O . SER A 1 89 ? 19.841 -6.172 -11.995 1.00 90.38 89 SER A O 1
ATOM 636 N N . ASP A 1 90 ? 17.681 -6.198 -11.406 1.00 92.88 90 ASP A N 1
ATOM 637 C CA . ASP A 1 90 ? 17.316 -5.009 -12.190 1.00 92.88 90 ASP A CA 1
ATOM 638 C C . ASP A 1 90 ? 17.914 -3.733 -11.558 1.00 92.88 90 ASP A C 1
ATOM 640 O O . ASP A 1 90 ? 17.533 -3.309 -10.466 1.00 92.88 90 ASP A O 1
ATOM 644 N N . SER A 1 91 ? 18.880 -3.104 -12.226 1.00 94.00 91 SER A N 1
ATOM 645 C CA . SER A 1 91 ? 19.565 -1.901 -11.735 1.00 94.00 91 SER A CA 1
ATOM 646 C C . SER A 1 91 ? 18.866 -0.589 -12.101 1.00 94.00 91 SER A C 1
ATOM 648 O O . SER A 1 91 ? 19.368 0.479 -11.753 1.00 94.00 91 SER A O 1
ATOM 650 N N . THR A 1 92 ? 17.715 -0.632 -12.779 1.00 95.31 92 THR A N 1
ATOM 651 C CA . THR A 1 92 ? 16.978 0.589 -13.125 1.00 95.31 92 THR A CA 1
ATOM 652 C C . THR A 1 92 ? 16.515 1.336 -11.866 1.00 95.31 92 THR A C 1
ATOM 654 O O . THR A 1 92 ? 16.177 0.695 -10.864 1.00 95.31 92 THR A O 1
ATOM 657 N N . PRO A 1 9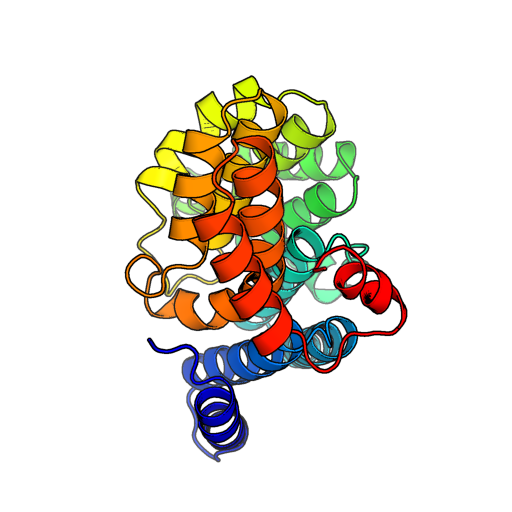3 ? 16.427 2.682 -11.892 1.00 95.50 93 PRO A N 1
ATOM 658 C CA . PRO A 1 93 ? 15.946 3.465 -10.751 1.00 95.50 93 PRO A CA 1
ATOM 659 C C . PRO A 1 93 ? 14.602 2.976 -10.194 1.00 95.50 93 PRO A C 1
ATOM 661 O O . PRO A 1 93 ? 14.437 2.849 -8.981 1.00 95.50 93 PRO A O 1
ATOM 664 N N . GLY A 1 94 ? 13.658 2.630 -11.078 1.00 93.69 94 GLY A N 1
ATOM 665 C CA . GLY A 1 94 ? 12.353 2.093 -10.688 1.00 93.69 94 GLY A CA 1
ATOM 666 C C . GLY A 1 94 ? 12.457 0.769 -9.931 1.00 93.69 94 GLY A C 1
ATOM 667 O O . GLY A 1 94 ? 11.789 0.576 -8.915 1.00 93.69 94 GLY A O 1
ATOM 668 N N . ALA A 1 95 ? 13.340 -0.135 -10.367 1.00 94.62 95 ALA A N 1
ATOM 669 C CA . ALA A 1 95 ? 13.577 -1.397 -9.671 1.00 94.62 95 ALA A CA 1
ATOM 670 C C . ALA A 1 95 ? 14.260 -1.197 -8.320 1.00 94.62 95 ALA A C 1
ATOM 672 O O . ALA A 1 95 ? 13.873 -1.832 -7.337 1.00 94.62 95 ALA A O 1
ATOM 673 N N . VAL A 1 96 ? 15.237 -0.287 -8.251 1.00 96.25 96 VAL A N 1
ATOM 674 C CA . VAL A 1 96 ? 15.877 0.100 -6.992 1.00 96.25 96 VAL A CA 1
ATOM 675 C C . VAL A 1 96 ? 14.828 0.610 -6.004 1.00 96.25 96 VAL A C 1
ATOM 677 O O . VAL A 1 96 ? 14.781 0.133 -4.869 1.00 96.25 96 VAL A O 1
ATOM 680 N N . GLN A 1 97 ? 13.938 1.506 -6.434 1.00 95.88 97 GLN A N 1
ATOM 681 C CA . GLN A 1 97 ? 12.856 2.004 -5.591 1.00 95.88 97 GLN A CA 1
ATOM 682 C C . GLN A 1 97 ? 11.894 0.892 -5.155 1.00 95.88 97 GLN A C 1
ATOM 684 O O . GLN A 1 97 ? 11.581 0.797 -3.969 1.00 95.88 97 GLN A O 1
ATOM 689 N N . ALA A 1 98 ? 11.447 0.030 -6.073 1.00 94.06 98 ALA A N 1
ATOM 690 C CA . ALA A 1 98 ? 10.557 -1.084 -5.745 1.00 94.06 98 ALA A CA 1
ATOM 691 C C . ALA A 1 98 ? 11.192 -2.037 -4.714 1.00 94.06 98 ALA A C 1
ATOM 693 O O . ALA A 1 98 ? 10.525 -2.474 -3.774 1.00 94.06 98 ALA A O 1
ATOM 694 N N . ARG A 1 99 ? 12.506 -2.302 -4.808 1.00 95.44 99 ARG A N 1
ATOM 695 C CA . ARG A 1 99 ? 13.241 -3.016 -3.751 1.00 95.44 99 ARG A CA 1
ATOM 696 C C . ARG A 1 99 ? 13.200 -2.254 -2.435 1.00 95.44 99 ARG A C 1
ATOM 698 O O . ARG A 1 99 ? 12.848 -2.847 -1.423 1.00 95.44 99 ARG A O 1
ATOM 705 N N . GLY A 1 100 ? 13.522 -0.961 -2.438 1.00 95.94 100 GLY A N 1
ATOM 706 C CA . GLY A 1 100 ? 13.488 -0.120 -1.238 1.00 95.94 100 GLY A CA 1
ATOM 707 C C . GLY A 1 100 ? 12.136 -0.145 -0.533 1.00 95.94 100 GLY A C 1
ATOM 708 O O . GLY A 1 100 ? 12.093 -0.313 0.684 1.00 95.94 100 GLY A O 1
ATOM 709 N N . LEU A 1 101 ? 11.043 -0.078 -1.298 1.00 95.06 101 LEU A N 1
ATOM 710 C CA . LEU A 1 101 ? 9.683 -0.186 -0.777 1.00 95.06 101 LEU A CA 1
ATOM 711 C C . LEU A 1 101 ? 9.457 -1.530 -0.085 1.00 95.06 101 LEU A C 1
ATOM 713 O O . LEU A 1 101 ? 8.959 -1.546 1.032 1.00 95.06 101 LEU A O 1
ATOM 717 N N . ARG A 1 102 ? 9.877 -2.647 -0.684 1.00 94.31 102 ARG A N 1
ATOM 718 C CA . ARG A 1 102 ? 9.725 -3.987 -0.089 1.00 94.31 102 ARG A CA 1
ATOM 719 C C . ARG A 1 102 ? 10.596 -4.193 1.145 1.00 94.31 102 ARG A C 1
ATOM 721 O O . ARG A 1 102 ? 10.142 -4.755 2.139 1.00 94.31 102 ARG A O 1
ATOM 728 N N . LEU A 1 103 ? 11.832 -3.695 1.126 1.00 95.81 103 LEU A N 1
ATOM 729 C CA . LEU A 1 103 ? 12.715 -3.679 2.298 1.00 95.81 103 LEU A CA 1
ATOM 730 C C . LEU A 1 103 ? 12.073 -2.875 3.443 1.00 95.81 103 LEU A C 1
ATOM 732 O O . LEU A 1 103 ? 11.990 -3.344 4.580 1.00 95.81 103 LEU A O 1
ATOM 736 N N . ALA A 1 104 ? 11.523 -1.703 3.128 1.00 96.12 104 ALA A N 1
ATOM 737 C CA . ALA A 1 104 ? 10.804 -0.878 4.087 1.00 96.12 104 ALA A CA 1
ATOM 738 C C . ALA A 1 104 ? 9.432 -1.453 4.465 1.00 96.12 104 ALA A C 1
ATOM 740 O O . ALA A 1 104 ? 8.969 -1.196 5.564 1.00 96.12 104 ALA A O 1
ATOM 741 N N . ALA A 1 105 ? 8.780 -2.269 3.643 1.00 94.06 105 ALA A N 1
ATOM 742 C CA . ALA A 1 105 ? 7.526 -2.938 3.984 1.00 94.06 105 ALA A CA 1
ATOM 743 C C . ALA A 1 105 ? 7.752 -4.165 4.877 1.00 94.06 105 ALA A C 1
ATOM 745 O O . ALA A 1 105 ? 6.915 -4.452 5.725 1.00 94.06 105 ALA A O 1
ATOM 746 N N . ARG A 1 106 ? 8.913 -4.829 4.793 1.00 94.50 106 ARG A N 1
ATOM 747 C CA . ARG A 1 106 ? 9.210 -6.068 5.544 1.00 94.50 106 ARG A CA 1
ATOM 748 C C . ARG A 1 106 ? 9.880 -5.903 6.910 1.00 94.50 106 ARG A C 1
ATOM 750 O O . ARG A 1 106 ? 9.963 -6.869 7.652 1.00 94.50 106 ARG A O 1
ATOM 757 N N . GLY A 1 107 ? 10.424 -4.732 7.236 1.00 94.00 107 GLY A N 1
ATOM 758 C CA . GLY A 1 107 ? 11.176 -4.528 8.493 1.00 94.00 107 GLY A CA 1
ATOM 759 C C . GLY A 1 107 ? 12.627 -4.139 8.291 1.00 94.00 107 GLY A C 1
ATOM 760 O O . GLY A 1 107 ? 13.251 -3.601 9.205 1.00 94.00 107 GLY A O 1
ATOM 761 N N . ASP A 1 108 ? 13.159 -4.375 7.095 1.00 96.50 108 ASP A N 1
ATOM 762 C CA . ASP A 1 108 ? 14.576 -4.241 6.796 1.00 96.50 108 ASP A CA 1
ATOM 763 C C . ASP A 1 108 ? 14.964 -2.778 6.582 1.00 96.50 108 ASP A C 1
ATOM 765 O O . ASP A 1 108 ? 15.104 -2.264 5.470 1.00 96.50 108 ASP A O 1
ATOM 769 N N . THR A 1 109 ? 15.112 -2.096 7.710 1.00 97.44 109 THR A N 1
ATOM 770 C CA . THR A 1 109 ? 15.411 -0.671 7.768 1.00 97.44 109 THR A CA 1
ATOM 771 C C . THR A 1 109 ? 16.832 -0.369 7.292 1.00 97.44 109 THR A C 1
ATOM 773 O O . THR A 1 109 ? 17.061 0.675 6.681 1.00 97.44 109 THR A O 1
ATOM 776 N N . SER A 1 110 ? 17.801 -1.255 7.543 1.00 98.12 110 SER A N 1
ATOM 777 C CA . SER A 1 110 ? 19.181 -1.065 7.078 1.00 98.12 110 SER A CA 1
ATOM 778 C C . SER A 1 110 ? 19.263 -1.182 5.557 1.00 98.12 110 SER A C 1
ATOM 780 O O . SER A 1 110 ? 19.825 -0.291 4.914 1.00 98.12 110 SER A O 1
ATOM 782 N N . GLY A 1 111 ? 18.635 -2.210 4.978 1.00 97.88 111 GLY A N 1
ATOM 783 C CA . GLY A 1 111 ? 18.530 -2.392 3.534 1.00 97.88 111 GLY A CA 1
ATOM 784 C C . GLY A 1 111 ? 17.773 -1.247 2.858 1.00 97.88 111 GLY A C 1
ATOM 785 O O . GLY A 1 111 ? 18.253 -0.685 1.874 1.00 97.88 111 GLY A O 1
ATOM 786 N N . ALA A 1 112 ? 16.633 -0.829 3.415 1.00 98.00 112 ALA A N 1
ATOM 787 C CA . ALA A 1 112 ? 15.857 0.286 2.872 1.00 98.00 112 ALA A CA 1
ATOM 788 C C . ALA A 1 112 ? 16.639 1.613 2.891 1.00 98.00 112 ALA A C 1
ATOM 790 O O . ALA A 1 112 ? 16.617 2.359 1.914 1.00 98.00 112 ALA A O 1
ATOM 791 N N . ARG A 1 113 ? 17.407 1.891 3.955 1.00 98.56 113 ARG A N 1
ATOM 792 C CA . ARG A 1 113 ? 18.296 3.067 4.008 1.00 98.56 113 ARG A CA 1
ATOM 793 C C . ARG A 1 113 ? 19.437 2.994 2.998 1.00 98.56 113 ARG A C 1
ATOM 795 O O . ARG A 1 113 ? 19.849 4.030 2.488 1.00 98.56 113 ARG A O 1
ATOM 802 N N . ALA A 1 114 ? 19.971 1.803 2.723 1.00 98.25 114 ALA A N 1
ATOM 803 C CA . ALA A 1 114 ? 20.982 1.633 1.681 1.00 98.25 114 ALA A CA 1
ATOM 804 C C . ALA A 1 114 ? 20.416 1.953 0.293 1.00 98.25 114 ALA A C 1
ATOM 806 O O . ALA A 1 114 ? 21.082 2.622 -0.493 1.00 98.25 114 ALA A O 1
ATOM 807 N N . VAL A 1 115 ? 19.169 1.552 0.033 1.00 98.00 115 VAL A N 1
ATOM 808 C CA . VAL A 1 115 ? 18.449 1.941 -1.182 1.00 98.00 115 VAL A CA 1
ATOM 809 C C . VAL A 1 115 ? 18.250 3.454 -1.257 1.00 98.00 115 VAL A C 1
ATOM 811 O O . VAL A 1 115 ? 18.564 4.031 -2.290 1.00 98.00 115 VAL A O 1
ATOM 814 N N . LEU A 1 116 ? 17.795 4.109 -0.183 1.00 98.44 116 LEU A N 1
ATOM 815 C CA . LEU A 1 116 ? 17.612 5.568 -0.178 1.00 98.44 116 LEU A CA 1
ATOM 816 C C . LEU A 1 116 ? 18.902 6.314 -0.532 1.00 98.44 116 LEU A C 1
ATOM 818 O O . LEU A 1 116 ? 18.887 7.123 -1.447 1.00 98.44 116 LEU A O 1
ATOM 822 N N . ARG A 1 117 ? 20.040 5.944 0.074 1.00 98.31 117 ARG A N 1
ATOM 823 C CA . ARG A 1 117 ? 21.342 6.540 -0.279 1.00 98.31 117 ARG A CA 1
ATOM 824 C C . ARG A 1 117 ? 21.705 6.368 -1.754 1.00 98.31 117 ARG A C 1
ATOM 826 O O . ARG A 1 117 ? 22.354 7.233 -2.327 1.00 98.31 117 ARG A O 1
ATOM 833 N N . HIS A 1 118 ? 21.325 5.242 -2.358 1.00 97.25 118 HIS A N 1
ATOM 834 C CA . HIS A 1 118 ? 21.537 5.026 -3.786 1.00 97.25 118 HIS A CA 1
ATOM 835 C C . HIS A 1 118 ? 20.621 5.916 -4.637 1.00 97.25 118 HIS A C 1
ATOM 837 O O . HIS A 1 118 ? 21.074 6.475 -5.629 1.00 97.25 118 HIS A O 1
ATOM 843 N N . LEU A 1 119 ? 19.352 6.069 -4.246 1.00 97.12 119 LEU A N 1
ATOM 844 C CA . LEU A 1 119 ? 18.397 6.940 -4.936 1.00 97.12 119 LEU A CA 1
ATOM 845 C C . LEU A 1 119 ? 18.781 8.424 -4.821 1.00 97.12 119 LEU A C 1
ATOM 847 O O . LEU A 1 119 ? 18.642 9.153 -5.798 1.00 97.12 119 LEU A O 1
ATOM 851 N N . ASP A 1 120 ? 19.321 8.849 -3.678 1.00 96.88 120 ASP A N 1
ATOM 852 C CA . ASP A 1 120 ? 19.783 10.224 -3.438 1.00 96.88 120 ASP A CA 1
ATOM 853 C C . ASP A 1 120 ? 20.976 10.616 -4.329 1.00 96.88 120 ASP A C 1
ATOM 855 O O . ASP A 1 120 ? 21.200 11.796 -4.589 1.00 96.88 120 ASP A O 1
ATOM 859 N N . ALA A 1 121 ? 21.736 9.631 -4.820 1.00 97.06 121 ALA A N 1
ATOM 860 C CA . ALA A 1 121 ? 22.852 9.842 -5.740 1.00 97.06 121 ALA A CA 1
ATOM 861 C C . ALA A 1 121 ? 22.422 9.917 -7.219 1.00 97.06 121 ALA A C 1
ATOM 863 O O . ALA A 1 121 ? 23.267 10.135 -8.092 1.00 97.06 121 ALA A O 1
ATOM 864 N N . LEU A 1 122 ? 21.136 9.710 -7.529 1.00 97.00 122 LEU A N 1
ATOM 865 C CA . LEU A 1 122 ? 20.640 9.770 -8.901 1.00 97.00 122 LEU A CA 1
ATOM 866 C C . LEU A 1 122 ? 20.571 11.215 -9.422 1.00 97.00 122 LEU A C 1
ATOM 868 O O . LEU A 1 122 ? 20.316 12.149 -8.659 1.00 97.00 122 LEU A O 1
ATOM 872 N N . PRO A 1 123 ? 20.707 11.422 -10.746 1.00 97.25 123 PRO A N 1
ATOM 873 C CA . PRO A 1 123 ? 20.452 12.721 -11.354 1.00 97.25 123 PRO A CA 1
ATOM 874 C C . PRO A 1 123 ? 19.025 13.223 -11.055 1.00 97.25 123 PRO A C 1
ATOM 876 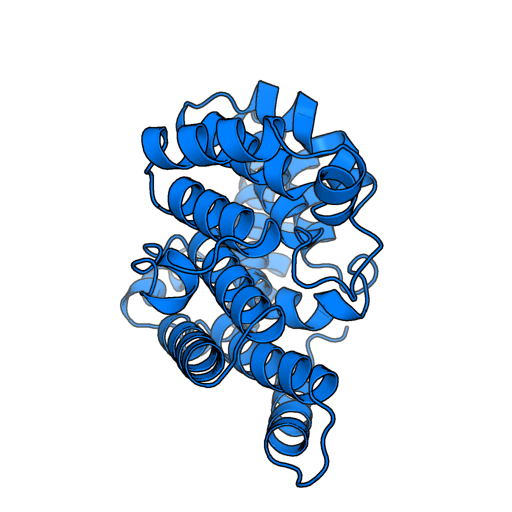O O . PRO A 1 123 ? 18.088 12.416 -11.059 1.00 97.25 123 PRO A O 1
ATOM 879 N N . PRO A 1 124 ? 18.805 14.547 -10.911 1.00 95.69 124 PRO A N 1
ATOM 880 C CA . PRO A 1 124 ? 17.489 15.109 -10.587 1.00 95.69 124 PRO A CA 1
ATOM 881 C C . PRO A 1 124 ? 16.354 14.665 -11.521 1.00 95.69 124 PRO A C 1
ATOM 883 O O . PRO A 1 124 ? 15.220 14.491 -11.083 1.00 95.69 124 PRO A O 1
ATOM 886 N N . VAL A 1 125 ? 16.655 14.440 -12.804 1.00 94.12 125 VAL A N 1
ATOM 887 C CA . VAL A 1 125 ? 15.678 13.955 -13.792 1.00 94.12 125 VAL A CA 1
ATOM 888 C C . VAL A 1 125 ? 15.184 12.538 -13.490 1.00 94.12 125 VAL A C 1
ATOM 890 O O . VAL A 1 125 ? 13.995 12.265 -13.641 1.00 94.12 125 VAL A O 1
ATOM 893 N N . GLU A 1 126 ? 16.059 11.643 -13.028 1.00 94.38 126 GLU A N 1
ATOM 894 C CA . GLU A 1 126 ? 15.666 10.281 -12.654 1.00 94.38 126 GLU A CA 1
ATOM 895 C C . GLU A 1 126 ? 14.885 10.295 -11.341 1.00 94.38 126 GLU A C 1
ATOM 897 O O . GLU A 1 126 ? 13.840 9.655 -11.235 1.00 94.38 126 GLU A O 1
ATOM 902 N N . LEU A 1 127 ? 15.316 11.109 -10.374 1.00 93.12 127 LEU A N 1
ATOM 903 C CA . LEU A 1 127 ? 14.588 11.286 -9.119 1.00 93.12 127 LEU A CA 1
ATOM 904 C C . LEU A 1 127 ? 13.170 11.839 -9.355 1.00 93.12 127 LEU A C 1
ATOM 906 O O . LEU A 1 127 ? 12.202 11.356 -8.772 1.00 93.12 127 LEU A O 1
ATOM 910 N N . ALA A 1 128 ? 13.008 12.790 -10.279 1.00 91.94 128 ALA A N 1
ATOM 911 C CA . ALA A 1 128 ? 11.696 13.313 -10.656 1.00 91.94 128 ALA A CA 1
ATOM 912 C C . ALA A 1 128 ? 10.792 12.256 -11.326 1.00 91.94 128 ALA A C 1
ATOM 914 O O . ALA A 1 128 ? 9.564 12.303 -11.190 1.00 91.94 128 ALA A O 1
ATOM 915 N N . ARG A 1 129 ? 11.361 11.274 -12.041 1.00 91.19 129 ARG A N 1
ATOM 916 C CA . ARG A 1 129 ? 10.589 10.165 -12.634 1.00 91.19 129 ARG A CA 1
ATOM 917 C C . ARG A 1 129 ? 10.035 9.222 -11.575 1.00 91.19 129 ARG A C 1
ATOM 919 O O . ARG A 1 129 ? 8.894 8.787 -11.716 1.00 91.19 129 ARG A O 1
ATOM 926 N N . LEU A 1 130 ? 10.805 8.984 -10.519 1.00 92.12 130 LEU A N 1
ATOM 927 C CA . LEU A 1 130 ? 10.430 8.182 -9.352 1.00 92.12 130 LEU A CA 1
ATOM 928 C C . LEU A 1 130 ? 9.308 8.815 -8.505 1.00 92.12 130 LEU A C 1
ATOM 930 O O . LEU A 1 130 ? 8.598 8.126 -7.765 1.00 92.12 130 LEU A O 1
ATOM 934 N N . GLY A 1 131 ? 9.099 10.127 -8.647 1.00 92.94 131 GLY A N 1
ATOM 935 C CA . GLY A 1 131 ? 8.058 10.856 -7.930 1.00 92.94 131 GLY A CA 1
ATOM 936 C C . GLY A 1 131 ? 8.290 10.800 -6.420 1.00 92.94 131 GLY A C 1
ATOM 937 O O . GLY A 1 131 ? 9.395 11.031 -5.937 1.00 92.94 131 GLY A O 1
ATOM 938 N N . HIS A 1 132 ? 7.246 10.485 -5.656 1.00 94.94 132 HIS A N 1
ATOM 939 C CA . HIS A 1 132 ? 7.309 10.475 -4.188 1.00 94.94 132 HIS A CA 1
ATOM 940 C C . HIS A 1 132 ? 7.755 9.140 -3.573 1.00 94.94 132 HIS A C 1
ATOM 942 O O . HIS A 1 132 ? 7.701 8.978 -2.353 1.00 94.94 132 HIS A O 1
ATOM 948 N N . GLY A 1 133 ? 8.205 8.176 -4.379 1.00 94.50 133 GLY A N 1
ATOM 949 C CA . GLY A 1 133 ? 8.604 6.860 -3.881 1.00 94.50 133 GLY A CA 1
ATOM 950 C C . GLY A 1 133 ? 9.715 6.869 -2.819 1.00 94.50 133 GLY A C 1
ATOM 951 O O . GLY A 1 133 ? 9.537 6.192 -1.804 1.00 94.50 133 GLY A O 1
ATOM 952 N N . PRO A 1 134 ? 10.800 7.662 -2.949 1.00 97.31 134 PRO A N 1
ATOM 953 C CA . PRO A 1 134 ? 11.808 7.782 -1.891 1.00 97.31 134 PRO A CA 1
ATOM 954 C C . PRO A 1 134 ? 11.219 8.272 -0.559 1.00 97.31 134 PRO A C 1
ATOM 956 O O . PRO A 1 134 ? 11.524 7.717 0.495 1.00 97.31 134 PRO A O 1
ATOM 959 N N . VAL A 1 135 ? 10.301 9.244 -0.602 1.00 97.81 135 VAL A N 1
ATOM 960 C CA . VAL A 1 135 ? 9.634 9.760 0.606 1.00 97.81 135 VAL A CA 1
ATOM 961 C C . VAL A 1 135 ? 8.767 8.679 1.250 1.00 97.81 135 VAL A C 1
ATOM 963 O O . VAL A 1 135 ? 8.812 8.507 2.461 1.00 97.81 135 VAL A O 1
ATOM 966 N N . VAL A 1 136 ? 8.046 7.879 0.458 1.00 97.62 136 VAL A N 1
ATOM 967 C CA . VAL A 1 136 ? 7.259 6.744 0.976 1.00 97.62 136 VAL A CA 1
ATOM 968 C C . VAL A 1 136 ? 8.142 5.716 1.691 1.00 97.62 136 VAL A C 1
ATOM 970 O O . VAL A 1 136 ? 7.779 5.245 2.770 1.00 97.62 136 VAL A O 1
ATOM 973 N N . ILE A 1 137 ? 9.310 5.386 1.130 1.00 98.19 137 ILE A N 1
ATOM 974 C CA . ILE A 1 137 ? 10.276 4.468 1.756 1.00 98.19 137 ILE A CA 1
ATOM 975 C C . ILE A 1 137 ? 10.759 5.036 3.097 1.00 98.19 137 ILE A C 1
ATOM 977 O O . ILE A 1 137 ? 10.764 4.318 4.100 1.00 98.19 137 ILE A O 1
ATOM 981 N N . ALA A 1 138 ? 11.125 6.322 3.133 1.00 98.62 138 ALA A N 1
ATOM 982 C CA . ALA A 1 138 ? 11.534 7.004 4.359 1.00 98.62 138 ALA A CA 1
ATOM 983 C C . ALA A 1 138 ? 10.414 7.004 5.414 1.00 98.62 138 ALA A C 1
ATOM 985 O O . ALA A 1 138 ? 10.644 6.597 6.551 1.00 98.62 138 ALA A O 1
ATOM 986 N N . SER A 1 139 ? 9.178 7.322 5.027 1.00 98.56 139 SER A N 1
ATOM 987 C CA . SER A 1 139 ? 8.033 7.333 5.940 1.00 98.56 139 SER A CA 1
ATOM 988 C C . SER A 1 139 ? 7.711 5.959 6.535 1.00 98.56 139 SER A C 1
ATOM 990 O O . SER A 1 139 ? 7.320 5.871 7.697 1.00 98.56 139 SER A O 1
ATOM 992 N N . LEU A 1 140 ? 7.898 4.869 5.785 1.00 98.00 140 LEU A N 1
ATOM 993 C CA . LEU A 1 140 ? 7.755 3.512 6.329 1.00 98.00 140 LEU A CA 1
ATOM 994 C C . LEU A 1 140 ? 8.838 3.197 7.374 1.00 98.00 140 LEU A C 1
ATOM 996 O O . LEU A 1 140 ? 8.548 2.569 8.395 1.00 98.00 140 LEU A O 1
ATOM 1000 N N . ILE A 1 141 ? 10.074 3.658 7.152 1.00 98.56 141 ILE A N 1
ATOM 1001 C CA . ILE A 1 141 ? 11.166 3.559 8.134 1.00 98.56 141 ILE A CA 1
ATOM 1002 C C . ILE A 1 141 ? 10.837 4.373 9.395 1.00 98.56 141 ILE A C 1
ATOM 1004 O O . ILE A 1 141 ? 11.039 3.890 10.510 1.00 98.56 141 ILE A O 1
ATOM 1008 N N . ASP A 1 142 ? 10.337 5.596 9.232 1.00 98.62 142 ASP A N 1
ATOM 1009 C CA . ASP A 1 142 ? 9.965 6.473 10.344 1.00 98.62 142 ASP A CA 1
ATOM 1010 C C . ASP A 1 142 ? 8.806 5.908 11.159 1.00 98.62 142 ASP A C 1
ATOM 1012 O O . ASP A 1 142 ? 8.890 5.860 12.387 1.00 98.62 142 ASP A O 1
ATOM 1016 N N . GLY A 1 143 ? 7.766 5.408 10.488 1.00 97.69 143 GLY A N 1
ATOM 1017 C CA . GLY A 1 143 ? 6.629 4.765 11.139 1.00 97.69 143 GLY A CA 1
ATOM 1018 C C . GLY A 1 143 ? 7.052 3.570 11.991 1.00 97.69 143 GLY A C 1
ATOM 1019 O O . GLY A 1 143 ? 6.676 3.463 13.156 1.00 97.69 143 GLY A O 1
ATOM 1020 N N . ARG A 1 144 ? 7.950 2.723 11.474 1.00 96.44 144 ARG A N 1
ATOM 1021 C CA . ARG A 1 144 ? 8.542 1.616 12.249 1.00 96.44 144 ARG A CA 1
ATOM 1022 C C . ARG A 1 144 ? 9.288 2.060 13.495 1.00 96.44 144 ARG A C 1
ATOM 1024 O O . ARG A 1 144 ? 9.295 1.343 14.488 1.00 96.44 144 ARG A O 1
ATOM 1031 N N . ALA A 1 145 ? 9.928 3.219 13.436 1.00 97.88 145 ALA A N 1
ATOM 1032 C CA . ALA A 1 145 ? 10.633 3.798 14.567 1.00 97.88 145 ALA A CA 1
ATOM 1033 C C . ALA A 1 145 ? 9.714 4.615 15.496 1.00 97.88 145 ALA A C 1
ATOM 1035 O O . ALA A 1 145 ? 10.215 5.313 16.374 1.00 97.88 145 ALA A O 1
ATOM 1036 N N . GLY A 1 146 ? 8.392 4.579 15.290 1.00 97.94 146 GLY A N 1
ATOM 1037 C CA . GLY A 1 146 ? 7.419 5.336 16.078 1.00 97.94 146 GLY A CA 1
ATOM 1038 C C . GLY A 1 146 ? 7.427 6.844 15.813 1.00 97.94 146 GLY A C 1
ATOM 1039 O O . GLY A 1 146 ? 6.783 7.595 16.543 1.00 97.94 146 GLY A O 1
ATOM 1040 N N . ARG A 1 147 ? 8.126 7.319 14.772 1.00 98.56 147 ARG A N 1
ATOM 1041 C CA . ARG A 1 147 ? 8.251 8.747 14.429 1.00 98.56 147 ARG A CA 1
ATOM 1042 C C . ARG A 1 147 ? 7.063 9.248 13.607 1.00 98.56 147 ARG A C 1
ATOM 1044 O O . ARG A 1 147 ? 7.222 9.866 12.556 1.00 98.56 147 ARG A O 1
ATOM 1051 N N . TRP A 1 148 ? 5.855 8.994 14.092 1.00 98.62 148 TRP A N 1
ATOM 1052 C CA . TRP A 1 148 ? 4.613 9.287 13.373 1.00 98.62 148 TRP A CA 1
ATOM 1053 C C . TRP A 1 148 ? 4.410 10.778 13.086 1.00 98.62 148 TRP A C 1
ATOM 1055 O O . TRP A 1 148 ? 3.932 11.129 12.011 1.00 98.62 148 TRP A O 1
ATOM 1065 N N . ALA A 1 149 ? 4.847 11.663 13.988 1.00 98.62 149 ALA A N 1
ATOM 1066 C CA . ALA A 1 149 ? 4.791 13.109 13.760 1.00 98.62 149 ALA A CA 1
ATOM 1067 C C . ALA A 1 149 ? 5.616 13.525 12.526 1.00 98.62 149 ALA A C 1
ATOM 1069 O O . ALA A 1 149 ? 5.149 14.306 11.701 1.00 98.62 149 ALA A O 1
ATOM 1070 N N . HIS A 1 150 ? 6.801 12.930 12.351 1.00 98.69 150 HIS A N 1
ATOM 1071 C CA . HIS A 1 150 ? 7.662 13.206 11.203 1.00 98.69 150 HIS A CA 1
ATOM 1072 C C . HIS A 1 150 ? 7.081 12.649 9.894 1.00 98.69 150 HIS A C 1
ATOM 1074 O O . HIS A 1 150 ? 7.172 13.288 8.847 1.00 98.69 150 HIS A O 1
ATOM 1080 N N . VAL A 1 151 ? 6.402 11.494 9.946 1.00 98.75 151 VAL A N 1
ATOM 1081 C CA . VAL A 1 151 ? 5.642 10.969 8.797 1.00 98.75 151 VAL A CA 1
ATOM 1082 C C . VAL A 1 151 ? 4.561 11.959 8.358 1.00 98.75 151 VAL A C 1
ATOM 1084 O O . VAL A 1 151 ? 4.394 12.198 7.164 1.00 98.75 151 VAL A O 1
ATOM 1087 N N . ILE A 1 152 ? 3.832 12.558 9.305 1.00 98.75 152 ILE A N 1
ATOM 1088 C CA . ILE A 1 152 ? 2.804 13.560 8.995 1.00 98.75 152 ILE A CA 1
ATOM 1089 C C . ILE A 1 152 ? 3.442 14.790 8.348 1.00 98.75 152 ILE A C 1
ATOM 1091 O O . ILE A 1 152 ? 2.995 15.214 7.285 1.00 98.75 152 ILE A O 1
ATOM 1095 N N . GLU A 1 153 ? 4.490 15.339 8.960 1.00 98.50 153 GLU A N 1
ATOM 1096 C CA . GLU A 1 153 ? 5.191 16.529 8.472 1.00 98.50 153 GLU A CA 1
ATOM 1097 C C . GLU A 1 153 ? 5.677 16.363 7.023 1.00 98.50 153 GLU A C 1
ATOM 1099 O O . GLU A 1 153 ? 5.463 17.238 6.184 1.00 98.50 153 GLU A O 1
ATOM 1104 N N . THR A 1 154 ? 6.273 15.210 6.712 1.00 98.19 154 THR A N 1
ATOM 1105 C CA . THR A 1 154 ? 6.926 14.958 5.420 1.00 98.19 154 THR A CA 1
ATOM 1106 C C . THR A 1 154 ? 5.969 14.461 4.337 1.00 98.19 154 THR A C 1
ATOM 1108 O O . THR A 1 154 ? 6.039 14.913 3.193 1.00 98.19 154 THR A O 1
ATOM 1111 N N . LEU A 1 155 ? 5.053 13.544 4.665 1.00 98.25 155 LEU A N 1
ATOM 1112 C CA . LEU A 1 155 ? 4.237 12.840 3.671 1.00 98.25 155 LEU A CA 1
ATOM 1113 C C . LEU A 1 155 ? 2.812 13.393 3.545 1.00 98.25 155 LEU A C 1
ATOM 1115 O O . LEU A 1 155 ? 2.216 13.282 2.471 1.00 98.25 155 LEU A O 1
ATOM 1119 N N . ALA A 1 156 ? 2.237 14.012 4.584 1.00 97.81 156 ALA A N 1
ATOM 1120 C CA . ALA A 1 156 ? 0.852 14.492 4.521 1.00 97.81 156 ALA A CA 1
ATOM 1121 C C . ALA A 1 156 ? 0.605 15.573 3.449 1.00 97.81 156 ALA A C 1
ATOM 1123 O O . ALA A 1 156 ? -0.433 15.488 2.776 1.00 97.81 156 ALA A O 1
ATOM 1124 N N . PRO A 1 157 ? 1.508 16.553 3.216 1.00 96.94 157 PRO A N 1
ATOM 1125 C CA . PRO A 1 157 ? 1.349 17.508 2.117 1.00 96.94 157 PRO A CA 1
ATOM 1126 C C . PRO A 1 157 ? 1.271 16.810 0.751 1.00 96.94 157 PRO A C 1
ATOM 1128 O O . PRO A 1 157 ? 0.386 17.112 -0.054 1.00 96.94 157 PRO A O 1
ATOM 1131 N N . LEU A 1 158 ? 2.126 15.805 0.532 1.00 95.38 158 LEU A N 1
ATOM 1132 C CA . LEU A 1 158 ? 2.186 15.023 -0.706 1.00 95.38 158 LEU A CA 1
ATOM 1133 C C . LEU A 1 158 ? 0.941 14.145 -0.880 1.00 95.38 158 LEU A C 1
ATOM 1135 O O . LEU A 1 158 ? 0.321 14.130 -1.940 1.00 95.38 158 LEU A O 1
ATOM 1139 N N . ALA A 1 159 ? 0.499 13.469 0.183 1.00 94.88 159 ALA A N 1
ATOM 1140 C CA . ALA A 1 159 ? -0.712 12.648 0.172 1.00 94.88 159 ALA A CA 1
ATOM 1141 C C . ALA A 1 159 ? -1.989 13.473 -0.093 1.00 94.88 159 ALA A C 1
ATOM 1143 O O . ALA A 1 159 ? -2.944 12.980 -0.717 1.00 94.88 159 ALA A O 1
ATOM 1144 N N . ARG A 1 160 ? -2.013 14.732 0.374 1.00 93.75 160 ARG A N 1
ATOM 1145 C CA . ARG A 1 160 ? -3.111 15.688 0.161 1.00 93.75 160 ARG A CA 1
ATOM 1146 C C . ARG A 1 160 ? -3.189 16.149 -1.289 1.00 93.75 160 ARG A C 1
ATOM 1148 O O . ARG A 1 160 ? -4.303 16.168 -1.824 1.00 93.75 160 ARG A O 1
ATOM 1155 N N . ALA A 1 161 ? -2.045 16.510 -1.875 1.00 90.81 161 ALA A N 1
ATOM 1156 C CA . ALA A 1 161 ? -1.930 16.859 -3.288 1.00 90.81 161 ALA A CA 1
ATOM 1157 C C . ALA A 1 161 ? -2.288 15.652 -4.167 1.00 90.81 161 ALA A C 1
ATOM 1159 O O . ALA A 1 161 ? -3.120 15.757 -5.063 1.00 90.81 161 ALA A O 1
ATOM 1160 N N . GLY A 1 162 ? -1.762 14.481 -3.810 1.00 83.56 162 GLY A N 1
ATOM 1161 C CA . GLY A 1 162 ? -1.863 1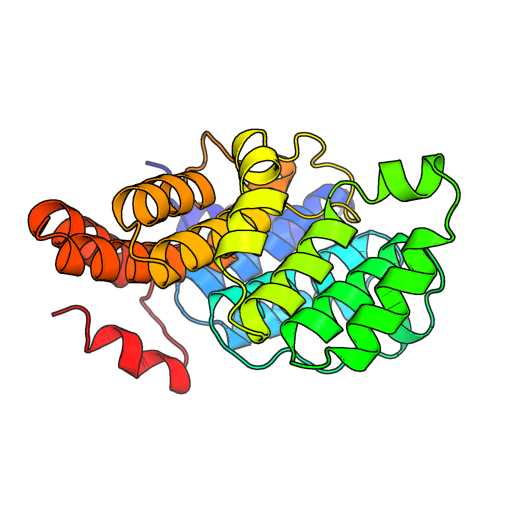3.263 -4.596 1.00 83.56 162 GLY A CA 1
ATOM 1162 C C . GLY A 1 162 ? -0.858 13.231 -5.747 1.00 83.56 162 GLY A C 1
ATOM 1163 O O . GLY A 1 162 ? -0.462 14.253 -6.299 1.00 83.56 162 GLY A O 1
ATOM 1164 N N . GLU A 1 163 ? -0.477 12.017 -6.123 1.00 80.31 163 GLU A N 1
ATOM 1165 C CA . GLU A 1 163 ? 0.202 11.726 -7.379 1.00 80.31 163 GLU A CA 1
ATOM 1166 C C . GLU A 1 163 ? -0.816 11.758 -8.524 1.00 80.31 163 GLU A C 1
ATOM 1168 O O . GLU A 1 163 ? -1.834 11.058 -8.458 1.00 80.31 163 GLU A O 1
ATOM 1173 N N . HIS A 1 164 ? -0.537 12.575 -9.540 1.00 70.69 164 HIS A N 1
ATOM 1174 C CA . HIS A 1 164 ? -1.405 12.786 -10.702 1.00 70.69 164 HIS A CA 1
ATOM 1175 C C . HIS A 1 164 ? -0.953 11.963 -11.913 1.00 70.69 164 HIS A C 1
ATOM 1177 O O . HIS A 1 164 ? -1.781 11.637 -12.763 1.00 70.69 164 HIS A O 1
ATOM 1183 N N . GLU A 1 165 ? 0.328 11.587 -11.976 1.00 76.31 165 GLU A N 1
ATOM 1184 C CA . GLU A 1 165 ? 0.855 10.762 -13.057 1.00 76.31 165 GLU A CA 1
ATOM 1185 C C . GLU A 1 165 ? 0.584 9.286 -12.761 1.00 76.31 165 GLU A C 1
ATOM 1187 O O . GLU A 1 165 ? 1.221 8.681 -11.900 1.00 76.31 165 GLU A O 1
ATOM 1192 N N . SER A 1 166 ? -0.399 8.721 -13.461 1.00 67.31 166 SER A N 1
ATOM 1193 C CA . SER A 1 166 ? -0.858 7.343 -13.234 1.00 67.31 166 SER A CA 1
ATOM 1194 C C . SER A 1 166 ? -0.377 6.337 -14.273 1.00 67.31 166 SER A C 1
ATOM 1196 O O . SER A 1 166 ? -0.670 5.153 -14.140 1.00 67.31 166 SER A O 1
ATOM 1198 N N . LEU A 1 167 ? 0.354 6.789 -15.299 1.00 71.38 167 LEU A N 1
ATOM 1199 C CA . LEU A 1 167 ? 0.874 5.915 -16.353 1.00 71.38 167 LEU A CA 1
ATOM 1200 C C . LEU A 1 167 ? 2.290 5.413 -16.054 1.00 71.38 167 LEU A C 1
ATOM 1202 O O . LEU A 1 167 ? 2.760 4.474 -16.695 1.00 71.38 167 LEU A O 1
ATOM 1206 N N . ASN A 1 168 ? 2.975 6.013 -15.078 1.00 82.50 168 ASN A N 1
ATOM 1207 C CA . ASN A 1 168 ? 4.305 5.586 -14.677 1.00 82.50 168 ASN A CA 1
ATOM 1208 C C . ASN A 1 168 ? 4.237 4.559 -13.538 1.00 82.50 168 ASN A C 1
ATOM 1210 O O . ASN A 1 168 ? 4.008 4.911 -12.381 1.00 82.50 168 ASN A O 1
ATOM 1214 N N . ALA A 1 169 ? 4.513 3.297 -13.871 1.00 82.12 169 ALA A N 1
ATOM 1215 C CA . ALA A 1 169 ? 4.530 2.182 -12.925 1.00 82.12 169 ALA A CA 1
ATOM 1216 C C . ALA A 1 169 ? 5.557 2.321 -11.788 1.00 82.12 169 ALA A C 1
ATOM 1218 O O . ALA A 1 169 ? 5.434 1.649 -10.760 1.00 82.12 169 ALA A O 1
ATOM 1219 N N . ASP A 1 170 ? 6.552 3.190 -11.967 1.00 87.06 170 ASP A N 1
ATOM 1220 C CA . ASP A 1 170 ? 7.609 3.429 -10.992 1.00 87.06 170 ASP A CA 1
ATOM 1221 C C . ASP A 1 170 ? 7.231 4.505 -9.967 1.00 87.06 170 ASP A C 1
ATOM 1223 O O . ASP A 1 170 ? 7.990 4.735 -9.031 1.00 87.06 170 ASP A O 1
ATOM 1227 N N . ARG A 1 171 ? 6.067 5.159 -10.081 1.00 89.12 171 ARG A N 1
ATOM 1228 C CA . ARG A 1 171 ? 5.619 6.148 -9.091 1.00 89.12 171 ARG A CA 1
ATOM 1229 C C . ARG A 1 171 ? 4.806 5.513 -7.974 1.00 89.12 171 ARG A C 1
ATOM 1231 O O . ARG A 1 171 ? 4.000 4.609 -8.185 1.00 89.12 171 ARG A O 1
ATOM 1238 N N . ALA A 1 172 ? 4.988 6.024 -6.758 1.00 87.88 172 ALA A N 1
ATOM 1239 C CA . ALA A 1 172 ? 4.186 5.597 -5.621 1.00 87.88 172 ALA A CA 1
ATOM 1240 C C . ALA A 1 172 ? 2.732 6.088 -5.771 1.00 87.88 172 ALA A C 1
ATOM 1242 O O . ALA A 1 172 ? 2.498 7.292 -5.911 1.00 87.88 172 ALA A O 1
ATOM 1243 N N . PRO A 1 173 ? 1.726 5.201 -5.697 1.00 90.75 173 PRO A N 1
ATOM 1244 C CA . PRO A 1 173 ? 0.345 5.615 -5.878 1.00 90.75 173 PRO A CA 1
ATOM 1245 C C . PRO A 1 173 ? -0.149 6.453 -4.694 1.00 90.75 173 PRO A C 1
ATOM 1247 O O . PRO A 1 173 ? 0.126 6.155 -3.532 1.00 90.75 173 PRO A O 1
ATOM 1250 N N . SER A 1 174 ? -1.003 7.444 -4.970 1.00 91.50 174 SER A N 1
ATOM 1251 C CA . SER A 1 174 ? -1.695 8.247 -3.941 1.00 91.50 174 SER A CA 1
ATOM 1252 C C . SER A 1 174 ? -2.328 7.419 -2.819 1.00 91.50 174 SER A C 1
ATOM 1254 O O . SER A 1 174 ? -2.414 7.878 -1.681 1.00 91.50 174 SER A O 1
ATOM 1256 N N . LEU A 1 175 ? -2.783 6.207 -3.145 1.00 93.94 175 LEU A N 1
ATOM 1257 C CA . LEU A 1 175 ? -3.369 5.270 -2.196 1.00 93.94 175 LEU A CA 1
ATOM 1258 C C . LEU A 1 175 ? -2.407 4.944 -1.048 1.00 93.94 175 LEU A C 1
ATOM 1260 O O . LEU A 1 175 ? -2.804 5.088 0.106 1.00 93.94 175 LEU A O 1
ATOM 1264 N N . ILE A 1 176 ? -1.158 4.553 -1.339 1.00 95.50 176 ILE A N 1
ATOM 1265 C CA . ILE A 1 176 ? -0.224 4.126 -0.286 1.00 95.50 176 ILE A CA 1
ATOM 1266 C C . ILE A 1 176 ? 0.232 5.310 0.569 1.00 95.50 176 ILE A C 1
ATOM 1268 O O . ILE A 1 176 ? 0.318 5.190 1.787 1.00 95.50 176 ILE A O 1
ATOM 1272 N N . MET A 1 177 ? 0.417 6.484 -0.045 1.00 96.38 177 MET A N 1
ATOM 1273 C CA . MET A 1 177 ? 0.751 7.708 0.688 1.00 96.38 177 MET A CA 1
ATOM 1274 C C . MET A 1 177 ? -0.345 8.069 1.696 1.00 96.38 177 MET A C 1
ATOM 1276 O O . MET A 1 177 ? -0.069 8.299 2.870 1.00 96.38 177 MET A O 1
ATOM 1280 N N . ARG A 1 178 ? -1.611 8.072 1.255 1.00 97.19 178 ARG A N 1
ATOM 1281 C CA . ARG A 1 178 ? -2.757 8.371 2.127 1.00 97.19 178 ARG A CA 1
ATOM 1282 C C . ARG A 1 178 ? -2.960 7.304 3.197 1.00 97.19 178 ARG A C 1
ATOM 1284 O O . ARG A 1 178 ? -3.327 7.653 4.311 1.00 97.19 178 ARG A O 1
ATOM 1291 N N . TRP A 1 179 ? -2.705 6.038 2.880 1.00 97.94 179 TRP A N 1
ATOM 1292 C CA . TRP A 1 179 ? -2.757 4.952 3.856 1.00 97.94 179 TRP A CA 1
ATOM 1293 C C . TRP A 1 179 ? -1.765 5.179 5.006 1.00 97.94 179 TRP A C 1
ATOM 1295 O O . TRP A 1 179 ? -2.172 5.218 6.164 1.00 97.94 179 TRP A O 1
ATOM 1305 N N . ILE A 1 180 ? -0.489 5.416 4.681 1.00 98.25 180 ILE A N 1
ATOM 1306 C CA . ILE A 1 180 ? 0.577 5.651 5.669 1.00 98.25 180 ILE A CA 1
ATOM 1307 C C . ILE A 1 180 ? 0.286 6.900 6.512 1.00 98.25 180 ILE A C 1
ATOM 1309 O O . ILE A 1 180 ? 0.424 6.874 7.732 1.00 98.25 180 ILE A O 1
ATOM 1313 N N . VAL A 1 181 ? -0.157 7.991 5.882 1.00 98.62 181 VAL A N 1
ATOM 1314 C CA . VAL A 1 181 ? -0.489 9.238 6.591 1.00 98.62 181 VAL A CA 1
ATOM 1315 C C . VAL A 1 181 ? -1.699 9.063 7.509 1.00 98.62 181 VAL A C 1
ATOM 1317 O O . VAL A 1 181 ? -1.705 9.593 8.617 1.00 98.62 181 VAL A O 1
ATOM 1320 N N . ALA A 1 182 ? -2.719 8.314 7.082 1.00 98.69 182 ALA A N 1
ATOM 1321 C CA . ALA A 1 182 ? -3.874 8.031 7.926 1.00 98.69 182 ALA A CA 1
ATOM 1322 C C . ALA A 1 182 ? -3.477 7.246 9.186 1.00 98.69 182 ALA A C 1
ATOM 1324 O O . ALA A 1 182 ? -3.943 7.579 10.276 1.00 98.69 182 ALA A O 1
ATOM 1325 N N . ASP A 1 183 ? -2.575 6.270 9.056 1.00 98.31 183 ASP A N 1
ATOM 1326 C CA . ASP A 1 183 ? -2.019 5.552 10.208 1.00 98.31 183 ASP A CA 1
ATOM 1327 C C . ASP A 1 183 ? -1.217 6.461 11.123 1.00 98.31 183 ASP A C 1
ATOM 1329 O O . ASP A 1 183 ? -1.393 6.414 12.339 1.00 98.31 183 ASP A O 1
ATOM 1333 N N . ALA A 1 184 ? -0.378 7.322 10.548 1.00 98.75 184 ALA A N 1
ATOM 1334 C CA . ALA A 1 184 ? 0.406 8.266 11.323 1.00 98.75 184 ALA A CA 1
ATOM 1335 C C . ALA A 1 184 ? -0.498 9.184 12.163 1.00 98.75 184 ALA A C 1
ATOM 1337 O O . ALA A 1 184 ? -0.265 9.323 13.363 1.00 98.75 184 ALA A O 1
ATOM 1338 N N . TYR A 1 185 ? -1.579 9.721 11.579 1.00 98.81 185 TYR A N 1
ATOM 1339 C CA . TYR A 1 185 ? -2.588 10.486 12.320 1.00 98.81 185 TYR A CA 1
ATOM 1340 C C . TYR A 1 185 ? -3.244 9.664 13.437 1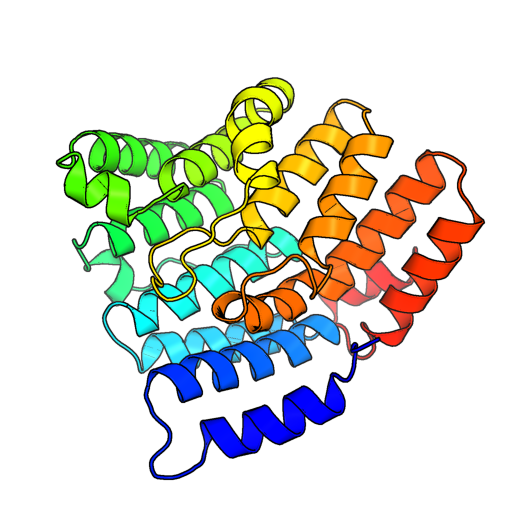.00 98.81 185 TYR A C 1
ATOM 1342 O O . TYR A 1 185 ? -3.360 10.142 14.565 1.00 98.81 185 TYR A O 1
ATOM 1350 N N . ALA A 1 186 ? -3.632 8.416 13.163 1.00 98.50 186 ALA A N 1
ATOM 1351 C CA . ALA A 1 186 ? -4.254 7.557 14.168 1.00 98.50 186 ALA A CA 1
ATOM 1352 C C . ALA A 1 186 ? -3.313 7.237 15.345 1.00 98.50 186 ALA A C 1
ATOM 1354 O O . ALA A 1 186 ? -3.779 7.127 16.483 1.00 98.50 186 ALA A O 1
ATOM 1355 N N . HIS A 1 187 ? -2.008 7.108 15.084 1.00 98.50 187 HIS A N 1
ATOM 1356 C CA . HIS A 1 187 ? -0.985 6.860 16.100 1.00 98.50 187 HIS A CA 1
ATOM 1357 C C . HIS A 1 187 ? -0.715 8.064 17.007 1.00 98.50 187 HIS A C 1
ATOM 1359 O O . HIS A 1 187 ? -0.412 7.863 18.180 1.00 98.50 187 HIS A O 1
ATOM 1365 N N . VAL A 1 188 ? -0.851 9.293 16.502 1.00 98.50 188 VAL A N 1
ATOM 1366 C CA . VAL A 1 188 ? -0.701 10.516 17.315 1.00 98.50 188 VAL A CA 1
ATOM 1367 C C . VAL A 1 188 ? -2.013 10.982 17.963 1.00 98.50 188 VAL A C 1
ATOM 1369 O O . VAL A 1 188 ? -2.031 12.006 18.631 1.00 98.50 188 VAL A O 1
ATOM 1372 N N . GLY A 1 189 ? -3.110 10.234 17.790 1.00 97.88 189 GLY A N 1
ATOM 1373 C CA . GLY A 1 189 ? -4.415 10.536 18.396 1.00 97.88 189 GLY A CA 1
ATOM 1374 C C . GLY A 1 189 ? -5.330 11.445 17.564 1.00 97.88 189 GLY A C 1
ATOM 1375 O O . GLY A 1 189 ? -6.461 11.700 17.966 1.00 97.88 189 GLY A O 1
ATOM 1376 N N . GLU A 1 190 ? -4.901 11.860 16.373 1.00 98.44 190 GLU A N 1
ATOM 1377 C CA . GLU A 1 190 ? -5.625 12.767 15.470 1.00 98.44 190 GLU A CA 1
ATOM 1378 C C . GLU A 1 190 ? -6.655 12.009 14.607 1.00 98.44 190 GLU A C 1
ATOM 1380 O O . GLU A 1 190 ? -6.553 11.923 13.377 1.00 98.44 190 GLU A O 1
ATOM 1385 N N . LEU A 1 191 ? -7.655 11.400 15.255 1.00 98.25 191 LEU A N 1
ATOM 1386 C CA . LEU A 1 191 ? -8.593 10.470 14.607 1.00 98.25 191 LEU A CA 1
ATOM 1387 C C . LEU A 1 191 ? -9.437 11.100 13.490 1.00 98.25 191 LEU A C 1
ATOM 1389 O O . LEU A 1 191 ? -9.745 10.418 12.510 1.00 98.25 191 LEU A O 1
ATOM 1393 N N . ASP A 1 192 ? -9.774 12.387 13.580 1.00 98.25 192 ASP A N 1
ATOM 1394 C CA . ASP A 1 192 ? -10.498 13.089 12.512 1.00 98.25 192 ASP A CA 1
ATOM 1395 C C . ASP A 1 192 ? -9.691 13.124 11.213 1.00 98.25 192 ASP A C 1
ATOM 1397 O O . ASP A 1 192 ? -10.187 12.761 10.140 1.00 98.25 192 ASP A O 1
ATOM 1401 N N . SER A 1 193 ? -8.413 13.482 11.324 1.00 98.50 193 SER A N 1
ATOM 1402 C CA . SER A 1 193 ? -7.480 13.514 10.199 1.00 98.50 193 SER A CA 1
ATOM 1403 C C . SER A 1 193 ? -7.226 12.114 9.640 1.00 98.50 193 SER A C 1
ATOM 1405 O O . SER A 1 193 ? -7.178 11.942 8.416 1.00 98.50 193 SER A O 1
ATOM 1407 N N . ALA A 1 194 ? -7.139 11.099 10.506 1.00 98.56 194 ALA A N 1
ATOM 1408 C CA . ALA A 1 194 ? -7.006 9.702 10.098 1.00 98.56 194 ALA A CA 1
ATOM 1409 C C . ALA A 1 194 ? -8.210 9.235 9.261 1.00 98.56 194 ALA A C 1
ATOM 1411 O O . ALA A 1 194 ? -8.040 8.728 8.148 1.00 98.56 194 ALA A O 1
ATOM 1412 N N . VAL A 1 195 ? -9.435 9.474 9.747 1.00 98.31 195 VAL A N 1
ATOM 1413 C CA . VAL A 1 195 ? -10.682 9.091 9.065 1.00 98.31 195 VAL A CA 1
ATOM 1414 C C . VAL A 1 195 ? -10.824 9.800 7.719 1.00 98.31 195 VAL A C 1
ATOM 1416 O O . VAL A 1 195 ? -11.095 9.147 6.709 1.00 98.31 195 VAL A O 1
ATOM 1419 N N . VAL A 1 196 ? -10.605 11.118 7.669 1.00 97.38 196 VAL A N 1
ATOM 1420 C CA . VAL A 1 196 ? -10.693 11.894 6.419 1.00 97.38 196 VAL A CA 1
ATOM 1421 C C . VAL A 1 196 ? -9.663 11.404 5.401 1.00 97.38 196 VAL A C 1
ATOM 1423 O O . VAL A 1 196 ? -9.987 11.215 4.224 1.00 97.38 196 VAL A O 1
ATOM 1426 N N . THR A 1 197 ? -8.426 11.166 5.837 1.00 97.88 197 THR A N 1
ATOM 1427 C CA . THR A 1 197 ? -7.341 10.732 4.949 1.00 97.88 197 THR A CA 1
ATOM 1428 C C . THR A 1 197 ? -7.585 9.319 4.416 1.00 97.88 197 THR A C 1
ATOM 1430 O O . THR A 1 197 ? -7.480 9.099 3.207 1.00 97.88 197 THR A O 1
ATOM 1433 N N . MET A 1 198 ? -8.000 8.380 5.271 1.00 97.88 198 MET A N 1
ATOM 1434 C CA . MET A 1 198 ? -8.313 7.006 4.866 1.00 97.88 198 MET A CA 1
ATOM 1435 C C . MET A 1 198 ? -9.524 6.943 3.934 1.00 97.88 198 MET A C 1
ATOM 1437 O O . MET A 1 198 ? -9.483 6.257 2.914 1.00 97.88 198 MET A O 1
ATOM 1441 N N . ALA A 1 199 ? -10.577 7.722 4.202 1.00 95.56 199 ALA A N 1
ATOM 1442 C CA . ALA A 1 199 ? -11.720 7.817 3.297 1.00 95.56 199 ALA A CA 1
ATOM 1443 C C . ALA A 1 199 ? -11.293 8.299 1.898 1.00 95.56 199 ALA A C 1
ATOM 1445 O O . ALA A 1 199 ? -11.743 7.751 0.892 1.00 95.56 199 ALA A O 1
ATOM 1446 N N . ARG A 1 200 ? -10.361 9.261 1.813 1.00 94.19 200 ARG A N 1
ATOM 1447 C CA . ARG A 1 200 ? -9.780 9.719 0.536 1.00 94.19 200 ARG A CA 1
ATOM 1448 C C . ARG A 1 200 ? -8.870 8.686 -0.129 1.00 94.19 200 ARG A C 1
ATOM 1450 O O . ARG A 1 200 ? -8.702 8.758 -1.346 1.00 94.19 200 ARG A O 1
ATOM 1457 N N . ALA A 1 201 ? -8.265 7.763 0.617 1.00 93.19 201 ALA A N 1
ATOM 1458 C CA . ALA A 1 201 ? -7.452 6.687 0.045 1.00 93.19 201 ALA A CA 1
ATOM 1459 C C . ALA A 1 201 ? -8.303 5.713 -0.788 1.00 93.19 201 ALA A C 1
ATOM 1461 O O . ALA A 1 201 ? -7.826 5.179 -1.787 1.00 93.19 201 ALA A O 1
ATOM 1462 N N . VAL A 1 202 ? -9.574 5.531 -0.409 1.00 90.81 202 VAL A N 1
ATOM 1463 C CA . VAL A 1 202 ? -10.496 4.577 -1.047 1.00 90.81 202 VAL A CA 1
ATOM 1464 C C . VAL A 1 202 ? -11.722 5.215 -1.711 1.00 90.81 202 VAL A C 1
ATOM 1466 O O . VAL A 1 202 ? -12.618 4.496 -2.162 1.00 90.81 202 VAL A O 1
ATOM 1469 N N . ASP A 1 203 ? -11.785 6.542 -1.823 1.00 90.62 203 ASP A N 1
ATOM 1470 C CA . ASP A 1 203 ? -12.790 7.233 -2.638 1.00 90.62 203 ASP A CA 1
ATOM 1471 C C . ASP A 1 203 ? -12.375 7.196 -4.113 1.00 90.62 203 ASP A C 1
ATOM 1473 O O . ASP A 1 203 ? -11.402 7.833 -4.514 1.00 90.62 203 ASP A O 1
ATOM 1477 N N . TYR A 1 204 ? -13.148 6.485 -4.938 1.00 84.56 204 TYR A N 1
ATOM 1478 C CA . TYR A 1 204 ? -12.884 6.338 -6.372 1.00 84.56 204 TYR A CA 1
ATOM 1479 C C . TYR A 1 204 ? -12.799 7.680 -7.116 1.00 84.56 204 TYR A C 1
ATOM 1481 O O . TYR A 1 204 ? -12.102 7.776 -8.117 1.00 84.56 204 TYR A O 1
ATOM 1489 N N . ARG A 1 205 ? -13.455 8.735 -6.616 1.00 87.25 205 ARG A N 1
ATOM 1490 C CA . ARG A 1 205 ? -13.440 10.080 -7.221 1.00 87.25 205 ARG A CA 1
ATOM 1491 C C . ARG A 1 205 ? -12.144 10.841 -6.950 1.00 87.25 205 ARG A C 1
ATOM 1493 O O . ARG A 1 205 ? -11.944 11.932 -7.474 1.00 87.25 205 ARG A O 1
ATOM 1500 N N . ARG A 1 206 ? -11.301 10.325 -6.054 1.00 84.69 206 ARG A N 1
ATOM 1501 C CA . ARG A 1 206 ? -10.053 10.954 -5.600 1.00 84.69 206 ARG A CA 1
ATOM 1502 C C . ARG A 1 206 ? -8.822 10.115 -5.945 1.00 84.69 206 ARG A C 1
ATOM 1504 O O . ARG A 1 206 ? -7.729 10.449 -5.484 1.00 84.69 206 ARG A O 1
ATOM 1511 N N . VAL A 1 207 ? -8.994 9.040 -6.712 1.00 80.69 207 VAL A N 1
ATOM 1512 C CA . VAL A 1 207 ? -7.919 8.167 -7.191 1.00 80.69 207 VAL A CA 1
ATOM 1513 C C . VAL A 1 207 ? -7.745 8.415 -8.694 1.00 80.69 207 VAL A C 1
ATOM 1515 O O . VAL A 1 207 ? -8.747 8.402 -9.409 1.00 80.69 207 VAL A O 1
ATOM 1518 N N . PRO A 1 208 ? -6.516 8.659 -9.186 1.00 81.88 208 PRO A N 1
ATOM 1519 C CA . PRO A 1 208 ? -6.259 8.756 -10.621 1.00 81.88 208 PRO A CA 1
ATOM 1520 C C . PRO A 1 208 ? -6.775 7.519 -11.373 1.00 81.88 208 PRO A C 1
ATOM 1522 O O . PRO A 1 208 ? -6.660 6.419 -10.827 1.00 81.88 208 PRO A O 1
ATOM 1525 N N . PRO A 1 209 ? -7.288 7.650 -12.611 1.00 79.31 209 PRO A N 1
ATOM 1526 C CA . PRO A 1 209 ? -7.859 6.524 -13.352 1.00 79.31 209 PRO A CA 1
ATOM 1527 C C . PRO A 1 209 ? -6.949 5.288 -13.423 1.00 79.31 209 PRO A C 1
ATOM 1529 O O . PRO A 1 209 ? -7.414 4.197 -13.100 1.00 79.31 209 PRO A O 1
ATOM 1532 N N . GLY A 1 210 ? -5.652 5.455 -13.720 1.00 77.62 210 GLY A N 1
ATOM 1533 C CA . GLY A 1 210 ? -4.696 4.336 -13.775 1.00 77.62 210 GLY A CA 1
ATOM 1534 C C . GLY A 1 210 ? -4.455 3.652 -12.423 1.00 77.62 210 GLY A C 1
ATOM 1535 O O . GLY A 1 210 ? -4.102 2.484 -12.358 1.00 77.62 210 GLY A O 1
ATOM 1536 N N . HIS A 1 211 ? -4.723 4.330 -11.306 1.00 85.25 211 HIS A N 1
ATOM 1537 C CA . HIS A 1 211 ? -4.591 3.755 -9.964 1.00 85.25 211 HIS A CA 1
ATOM 1538 C C . HIS A 1 211 ? -5.901 3.164 -9.433 1.00 85.25 211 HIS A C 1
ATOM 1540 O O . HIS A 1 211 ? -5.916 2.584 -8.343 1.00 85.25 211 HIS A O 1
ATOM 1546 N N . LEU A 1 212 ? -7.012 3.294 -10.165 1.00 87.38 212 LEU A N 1
ATOM 1547 C CA . LEU A 1 212 ? -8.321 2.846 -9.694 1.00 87.38 212 LEU A CA 1
ATOM 1548 C C . LEU A 1 212 ? -8.344 1.334 -9.431 1.00 87.38 212 LEU A C 1
ATOM 1550 O O . LEU A 1 212 ? -8.984 0.890 -8.478 1.00 87.38 212 LEU A O 1
ATOM 1554 N N . VAL A 1 213 ? -7.598 0.556 -10.217 1.00 90.31 213 VAL A N 1
ATOM 1555 C CA . VAL A 1 213 ? -7.474 -0.899 -10.047 1.00 90.31 213 VAL A CA 1
ATOM 1556 C C . VAL A 1 213 ? -6.788 -1.284 -8.731 1.00 90.31 213 VAL A C 1
ATOM 1558 O O . VAL A 1 213 ? -7.149 -2.293 -8.132 1.00 90.31 213 VAL A O 1
ATOM 1561 N N . LEU A 1 214 ? -5.883 -0.450 -8.205 1.00 93.06 214 LEU A N 1
ATOM 1562 C CA . LEU A 1 214 ? -5.199 -0.690 -6.926 1.00 93.06 214 LEU A CA 1
ATOM 1563 C C . LEU A 1 214 ? -6.122 -0.477 -5.718 1.00 93.06 214 LEU A C 1
ATOM 1565 O O . LEU A 1 214 ? -5.884 -1.042 -4.652 1.00 93.06 214 LEU A O 1
ATOM 1569 N N . ARG A 1 215 ? -7.203 0.301 -5.874 1.00 93.38 215 ARG A N 1
ATOM 1570 C CA . ARG A 1 215 ? -8.162 0.608 -4.798 1.00 93.38 215 ARG A CA 1
ATOM 1571 C C . ARG A 1 215 ? -8.711 -0.647 -4.126 1.00 93.38 215 ARG A C 1
ATOM 1573 O O . ARG A 1 215 ? -8.886 -0.653 -2.909 1.00 93.38 215 ARG A O 1
ATOM 1580 N N . GLY A 1 216 ? -9.014 -1.688 -4.903 1.00 94.62 216 GLY A N 1
ATOM 1581 C CA . GLY A 1 216 ? -9.589 -2.918 -4.357 1.00 94.62 216 GLY A CA 1
ATOM 1582 C C . GLY A 1 216 ? -8.645 -3.648 -3.400 1.00 94.62 216 GLY A C 1
ATOM 1583 O O . GLY A 1 216 ? -9.117 -4.204 -2.416 1.00 94.62 216 GLY A O 1
ATOM 1584 N N . LEU A 1 217 ? -7.324 -3.538 -3.595 1.00 96.69 217 LEU A N 1
ATOM 1585 C CA . LEU A 1 217 ? -6.327 -4.159 -2.711 1.00 96.69 217 LEU A CA 1
ATOM 1586 C C . LEU A 1 217 ? -6.455 -3.681 -1.258 1.00 96.69 217 LEU A C 1
ATOM 1588 O O . LEU A 1 217 ? -6.216 -4.452 -0.336 1.00 96.69 217 LEU A O 1
ATOM 1592 N N . ALA A 1 218 ? -6.864 -2.425 -1.058 1.00 96.75 218 ALA A N 1
ATOM 1593 C CA . ALA A 1 218 ? -6.967 -1.795 0.257 1.00 96.75 218 ALA A CA 1
ATOM 1594 C C . ALA A 1 218 ? -8.408 -1.621 0.757 1.00 96.75 218 ALA A C 1
ATOM 1596 O O . ALA A 1 218 ? -8.606 -1.255 1.913 1.00 96.75 218 ALA A O 1
ATOM 1597 N N . TYR A 1 219 ? -9.422 -1.827 -0.091 1.00 96.31 219 TYR A N 1
ATOM 1598 C CA . TYR A 1 219 ? -10.788 -1.371 0.186 1.00 96.31 219 TYR A CA 1
ATOM 1599 C C . TYR A 1 219 ? -11.362 -1.936 1.491 1.00 96.31 219 TYR A C 1
ATOM 1601 O O . TYR A 1 219 ? -11.791 -1.163 2.348 1.00 96.31 219 TYR A O 1
ATOM 1609 N N . SER A 1 220 ? -11.358 -3.259 1.656 1.00 96.94 220 SER A N 1
ATOM 1610 C CA . SER A 1 220 ? -11.941 -3.908 2.838 1.00 96.94 220 SER A CA 1
ATOM 1611 C C . SER A 1 220 ? -11.166 -3.546 4.106 1.00 96.94 220 SER A C 1
ATOM 1613 O O . SER A 1 220 ? -11.764 -3.160 5.108 1.00 96.94 220 SER A O 1
ATOM 1615 N N . PHE A 1 221 ? -9.834 -3.534 4.041 1.00 97.81 221 PHE A N 1
ATOM 1616 C CA . PHE A 1 221 ? -8.986 -3.123 5.161 1.00 97.81 221 PHE A CA 1
ATOM 1617 C C . PHE A 1 221 ? -9.201 -1.651 5.554 1.00 97.81 221 PHE A C 1
ATOM 1619 O O . PHE A 1 221 ? -9.253 -1.334 6.743 1.00 97.81 221 PHE A O 1
ATOM 1626 N N . ALA A 1 222 ? -9.420 -0.760 4.582 1.00 97.75 222 ALA A N 1
ATOM 1627 C CA . ALA A 1 222 ? -9.782 0.630 4.847 1.00 97.75 222 ALA A CA 1
ATOM 1628 C C . ALA A 1 222 ? -11.139 0.741 5.549 1.00 97.75 222 ALA A C 1
ATOM 1630 O O . ALA A 1 222 ? -11.258 1.500 6.506 1.00 97.75 222 ALA A O 1
ATOM 1631 N N . GLN A 1 223 ? -12.161 -0.005 5.103 1.00 97.56 223 GLN A N 1
ATOM 1632 C CA . GLN A 1 223 ? -13.479 0.010 5.755 1.00 97.56 223 GLN A CA 1
ATOM 1633 C C . GLN A 1 223 ? -13.389 -0.456 7.210 1.00 97.56 223 GLN A C 1
ATOM 1635 O O . GLN A 1 223 ? -13.981 0.174 8.082 1.00 97.56 223 GLN A O 1
ATOM 1640 N N . ARG A 1 224 ? -12.595 -1.498 7.481 1.00 97.69 224 ARG A N 1
ATOM 1641 C CA . ARG A 1 224 ? -12.330 -1.972 8.844 1.00 97.69 224 ARG A CA 1
ATOM 1642 C C . ARG A 1 224 ? -11.715 -0.872 9.714 1.00 97.69 224 ARG A C 1
ATOM 1644 O O . ARG A 1 224 ? -12.274 -0.531 10.750 1.00 97.69 224 ARG A O 1
ATOM 1651 N N . ARG A 1 225 ? -10.614 -0.259 9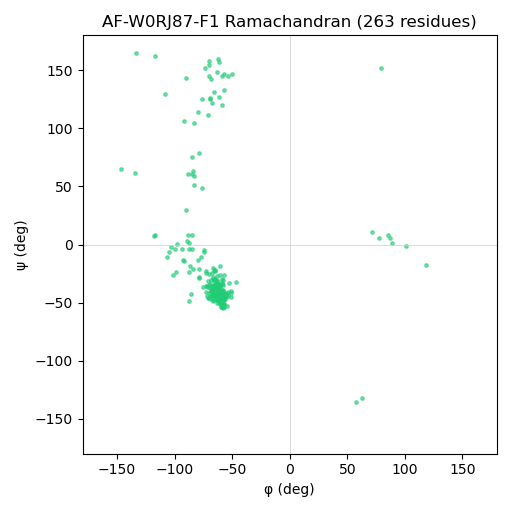.263 1.00 97.50 225 ARG A N 1
ATOM 1652 C CA . ARG A 1 225 ? -9.940 0.818 10.013 1.00 97.50 225 ARG A CA 1
ATOM 1653 C C . ARG A 1 225 ? -10.827 2.039 10.224 1.00 97.50 225 ARG A C 1
ATOM 1655 O O . ARG A 1 225 ? -10.847 2.601 11.313 1.00 97.50 225 ARG A O 1
ATOM 1662 N N . LEU A 1 226 ? -11.590 2.434 9.204 1.00 98.06 226 LEU A N 1
ATOM 1663 C CA . LEU A 1 226 ? -12.571 3.513 9.321 1.00 98.06 226 LEU A CA 1
ATOM 1664 C C . LEU A 1 226 ? -13.602 3.211 10.409 1.00 98.06 226 LEU A C 1
ATOM 1666 O O . LEU A 1 226 ? -13.920 4.103 11.190 1.00 98.06 226 LEU A O 1
ATOM 1670 N N . ALA A 1 227 ? -14.093 1.974 10.481 1.00 97.31 227 ALA A N 1
ATOM 1671 C CA . ALA A 1 227 ? -15.057 1.572 11.493 1.00 97.31 227 ALA A CA 1
ATOM 1672 C C . ALA A 1 227 ? -14.470 1.643 12.913 1.00 97.31 227 ALA A C 1
ATOM 1674 O O . ALA A 1 227 ? -15.082 2.249 13.795 1.00 97.31 227 ALA A O 1
ATOM 1675 N N . GLU A 1 228 ? -13.259 1.109 13.100 1.00 97.00 228 GLU A N 1
ATOM 1676 C CA . GLU A 1 228 ? -12.522 1.124 14.373 1.00 97.00 228 GLU A CA 1
ATOM 1677 C C . GLU A 1 228 ? -12.218 2.557 14.847 1.00 97.00 228 GLU A C 1
ATOM 1679 O O . GLU A 1 228 ? -12.409 2.901 16.014 1.00 97.00 228 GLU A O 1
ATOM 1684 N N . TRP A 1 229 ? -11.756 3.434 13.953 1.00 98.06 229 TRP A N 1
ATOM 1685 C CA . TRP A 1 229 ? -11.426 4.817 14.313 1.00 98.06 229 TRP A CA 1
ATOM 1686 C C . TRP A 1 229 ? -12.662 5.678 14.566 1.00 98.06 229 TRP A C 1
ATOM 1688 O O . TRP A 1 229 ? -12.644 6.516 15.467 1.00 98.06 229 TRP A O 1
ATOM 1698 N N . GLN A 1 230 ? -13.747 5.464 13.820 1.00 97.75 230 GLN A N 1
ATOM 1699 C CA . GLN A 1 230 ? -15.008 6.165 14.070 1.00 97.75 230 GLN A CA 1
ATOM 1700 C C . GLN A 1 230 ? -15.639 5.739 15.394 1.00 97.75 230 GLN A C 1
ATOM 1702 O O . GLN A 1 230 ? -16.159 6.590 16.112 1.00 97.75 230 GLN A O 1
ATOM 1707 N N . GLU A 1 231 ? -15.524 4.463 15.763 1.00 96.44 231 GLU A N 1
ATOM 1708 C CA . GLU A 1 231 ? -15.942 3.980 17.078 1.00 96.44 231 GLU A CA 1
ATOM 1709 C C . GLU A 1 231 ? -15.133 4.632 18.204 1.00 96.44 231 GLU A C 1
ATOM 1711 O O . GLU A 1 231 ? -15.723 5.182 19.133 1.00 96.44 231 GLU A O 1
ATOM 1716 N N . ARG A 1 232 ? -13.797 4.676 18.083 1.00 97.00 232 ARG A N 1
ATOM 1717 C CA . ARG A 1 232 ? -12.915 5.366 19.047 1.00 97.00 232 ARG A CA 1
ATOM 1718 C C . ARG A 1 232 ? -13.231 6.858 19.197 1.00 97.00 232 ARG A C 1
ATOM 1720 O O . ARG A 1 232 ? -13.016 7.413 20.268 1.00 97.00 232 ARG A O 1
ATOM 1727 N N . ARG A 1 233 ? -13.744 7.501 18.144 1.00 96.50 233 ARG A N 1
ATOM 1728 C CA . ARG A 1 233 ? -14.213 8.897 18.162 1.00 96.50 233 ARG A CA 1
ATOM 1729 C C . ARG A 1 233 ? -15.621 9.059 18.763 1.00 96.50 233 ARG A C 1
ATOM 1731 O O . ARG A 1 233 ? -16.043 10.175 19.039 1.00 96.50 233 ARG A O 1
ATOM 1738 N N . GLY A 1 234 ? -16.369 7.972 18.946 1.00 96.88 234 GLY A N 1
ATOM 1739 C CA . GLY A 1 234 ? -17.760 7.998 19.408 1.00 96.88 234 GLY A CA 1
ATOM 1740 C C . GLY A 1 234 ? -18.807 8.166 18.297 1.00 96.88 234 GLY A C 1
ATOM 1741 O O . GLY A 1 234 ? -19.999 8.246 18.590 1.00 96.88 234 GLY A O 1
ATOM 1742 N N . ASP A 1 235 ? -18.410 8.160 17.020 1.00 97.31 235 ASP A N 1
ATOM 1743 C CA . ASP A 1 235 ? -19.324 8.233 15.871 1.00 97.31 235 ASP A CA 1
ATOM 1744 C C . ASP A 1 235 ? -19.844 6.835 15.502 1.00 97.31 235 ASP A C 1
ATOM 1746 O O . ASP A 1 235 ? -19.418 6.187 14.538 1.00 97.31 235 ASP A O 1
ATOM 1750 N N . ARG A 1 236 ? -20.774 6.344 16.326 1.00 96.19 236 ARG A N 1
ATOM 1751 C CA . ARG A 1 236 ? -21.332 4.990 16.202 1.00 96.19 236 ARG A CA 1
ATOM 1752 C C . ARG A 1 236 ? -22.027 4.761 14.864 1.00 96.19 236 ARG A C 1
ATOM 1754 O O . ARG A 1 236 ? -21.995 3.652 14.341 1.00 96.19 236 ARG A O 1
ATOM 1761 N N . ASP A 1 237 ? -22.684 5.775 14.314 1.00 97.12 237 ASP A N 1
ATOM 1762 C CA . ASP A 1 237 ? -23.461 5.641 13.082 1.00 97.12 237 ASP A CA 1
ATOM 1763 C C . ASP A 1 237 ? -22.559 5.477 11.869 1.00 97.12 237 ASP A C 1
ATOM 1765 O O . ASP A 1 237 ? -22.800 4.611 11.021 1.00 97.12 237 ASP A O 1
ATOM 1769 N N . ALA A 1 238 ? -21.504 6.287 11.787 1.00 96.88 238 ALA A N 1
ATOM 1770 C CA . ALA A 1 238 ? -20.513 6.128 10.745 1.00 96.88 238 ALA A CA 1
ATOM 1771 C C . ALA A 1 238 ? -19.787 4.781 10.897 1.00 96.88 238 ALA A C 1
ATOM 1773 O O . ALA A 1 238 ? -19.678 4.051 9.904 1.00 96.88 238 ALA A O 1
ATOM 1774 N N . SER A 1 239 ? -19.414 4.398 12.127 1.00 96.81 239 SER A N 1
ATOM 1775 C CA . SER A 1 239 ? -18.761 3.113 12.395 1.00 96.81 239 SER A CA 1
ATOM 1776 C C . SER A 1 239 ? -19.615 1.932 11.918 1.00 96.81 239 SER A C 1
ATOM 1778 O O . SER A 1 239 ? -19.137 1.091 11.155 1.00 96.81 239 SER A O 1
ATOM 1780 N N . ARG A 1 240 ? -20.922 1.915 12.233 1.00 96.44 240 ARG A N 1
ATOM 1781 C CA . ARG A 1 240 ? -21.851 0.873 11.751 1.00 96.44 240 ARG A CA 1
ATOM 1782 C C . ARG A 1 240 ? -21.910 0.794 10.225 1.00 96.44 240 ARG A C 1
ATOM 1784 O O . ARG A 1 240 ? -21.950 -0.309 9.679 1.00 96.44 240 ARG A O 1
ATOM 1791 N N . ARG A 1 241 ? -21.899 1.933 9.520 1.00 96.12 241 ARG A N 1
ATOM 1792 C CA . ARG A 1 241 ? -21.875 1.957 8.043 1.00 96.12 241 ARG A CA 1
ATOM 1793 C C . ARG A 1 241 ? -20.573 1.383 7.486 1.00 96.12 241 ARG A C 1
ATOM 1795 O O . ARG A 1 241 ? -20.621 0.605 6.535 1.00 96.12 241 ARG A O 1
ATOM 1802 N N . ALA A 1 242 ? -19.433 1.741 8.072 1.00 96.12 242 ALA A N 1
ATOM 1803 C CA . ALA A 1 242 ? -18.128 1.230 7.661 1.00 96.12 242 ALA A CA 1
ATOM 1804 C C . ALA A 1 242 ? -18.005 -0.282 7.931 1.00 96.12 242 ALA A C 1
ATOM 1806 O O . ALA A 1 242 ? -17.607 -1.033 7.040 1.00 96.12 242 ALA A O 1
ATOM 1807 N N . TRP A 1 243 ? -18.468 -0.761 9.090 1.00 96.81 243 TRP A N 1
ATOM 1808 C CA . TRP A 1 243 ? -18.542 -2.192 9.393 1.00 96.81 243 TRP A CA 1
ATOM 1809 C C . TRP A 1 243 ? -19.461 -2.955 8.435 1.00 96.81 243 TRP A C 1
ATOM 1811 O O . TRP A 1 243 ? -19.107 -4.038 7.968 1.00 96.81 243 TRP A O 1
ATOM 1821 N N . ALA A 1 244 ? -20.622 -2.393 8.089 1.00 95.75 244 ALA A N 1
ATOM 1822 C CA . ALA A 1 244 ? -21.510 -2.990 7.094 1.00 95.75 244 ALA A CA 1
ATOM 1823 C C . ALA A 1 244 ? -20.837 -3.091 5.715 1.00 95.75 244 ALA A C 1
ATOM 1825 O O . ALA A 1 244 ? -20.929 -4.133 5.068 1.00 95.75 244 ALA A O 1
ATOM 1826 N N . ALA A 1 245 ? -20.114 -2.049 5.291 1.00 95.19 245 ALA A N 1
ATOM 1827 C CA . ALA A 1 245 ? -19.357 -2.062 4.042 1.00 95.19 245 ALA A CA 1
ATOM 1828 C C . ALA A 1 245 ? -18.210 -3.087 4.061 1.00 95.19 245 ALA A C 1
ATOM 1830 O O . ALA A 1 245 ? -18.009 -3.780 3.064 1.00 95.19 245 ALA A O 1
ATOM 1831 N N . PHE A 1 246 ? -17.497 -3.221 5.185 1.00 96.44 246 PHE A N 1
ATOM 1832 C CA . PHE A 1 246 ? -16.472 -4.249 5.373 1.00 96.44 246 PHE A CA 1
ATOM 1833 C C . PHE A 1 246 ? -17.062 -5.655 5.236 1.00 96.44 246 PHE A C 1
ATOM 1835 O O . PHE A 1 246 ? -16.598 -6.418 4.396 1.00 96.44 246 PHE A O 1
ATOM 1842 N N . ARG A 1 247 ? -18.125 -5.984 5.981 1.00 95.62 247 ARG A N 1
ATOM 1843 C CA . ARG A 1 247 ? -18.755 -7.318 5.940 1.00 95.62 247 ARG A CA 1
ATOM 1844 C C . ARG A 1 247 ? -19.344 -7.657 4.571 1.00 95.62 247 ARG A C 1
ATOM 1846 O O . ARG A 1 247 ? -19.254 -8.797 4.136 1.00 95.62 247 ARG A O 1
ATOM 1853 N N . ALA A 1 248 ? -19.936 -6.675 3.890 1.00 94.69 248 ALA A N 1
ATOM 1854 C CA . ALA A 1 248 ? -20.484 -6.872 2.549 1.00 94.69 248 ALA A CA 1
ATOM 1855 C C . ALA A 1 248 ? -19.395 -7.151 1.499 1.00 94.69 248 ALA A C 1
ATOM 1857 O O . ALA A 1 248 ? -19.666 -7.799 0.492 1.00 94.69 248 ALA A O 1
ATOM 1858 N N . ALA A 1 249 ? -18.179 -6.644 1.713 1.00 94.88 249 ALA A N 1
ATOM 1859 C CA . ALA A 1 249 ? -17.047 -6.861 0.825 1.00 94.88 249 ALA A CA 1
ATOM 1860 C C . ALA A 1 249 ? -16.278 -8.147 1.163 1.00 94.88 249 ALA A C 1
ATOM 1862 O O . ALA A 1 249 ? -16.028 -8.953 0.273 1.00 94.88 249 ALA A O 1
ATOM 1863 N N . PHE A 1 250 ? -15.943 -8.344 2.439 1.00 96.00 250 PHE A N 1
ATOM 1864 C CA . PHE A 1 250 ? -15.017 -9.350 2.971 1.00 96.00 250 PHE A CA 1
ATOM 1865 C C . PHE A 1 250 ? -15.700 -10.709 3.205 1.00 96.00 250 PHE A C 1
ATOM 1867 O O . PHE A 1 250 ? -15.822 -11.190 4.332 1.00 96.00 250 PHE A O 1
ATOM 1874 N N . THR A 1 251 ? -16.220 -11.294 2.127 1.00 95.94 251 THR A N 1
ATOM 1875 C CA . THR A 1 251 ? -17.145 -12.438 2.157 1.00 95.94 251 THR A CA 1
ATOM 1876 C C . THR A 1 251 ? -16.473 -13.809 2.188 1.00 95.94 251 THR A C 1
ATOM 1878 O O . THR A 1 251 ? -17.096 -14.766 2.642 1.00 95.94 251 THR A O 1
ATOM 1881 N N . ASN A 1 252 ? -15.228 -13.926 1.726 1.00 96.31 252 ASN A N 1
ATOM 1882 C CA . ASN A 1 252 ? -14.483 -15.184 1.673 1.00 96.31 252 ASN A CA 1
ATOM 1883 C C . ASN A 1 252 ? -13.045 -15.007 2.192 1.00 96.31 252 ASN A C 1
ATOM 1885 O O . ASN A 1 252 ? -12.083 -15.179 1.442 1.00 96.31 252 ASN A O 1
ATOM 1889 N N . PRO A 1 253 ? -12.866 -14.618 3.464 1.00 96.75 253 PRO A N 1
ATOM 1890 C CA . PRO A 1 253 ? -11.539 -14.350 3.979 1.00 96.75 253 PRO A CA 1
ATOM 1891 C C . PRO A 1 253 ? -10.689 -15.608 4.089 1.00 96.75 253 PRO A C 1
ATOM 1893 O O . PRO A 1 253 ? -11.162 -16.666 4.531 1.00 96.75 253 PRO A O 1
ATOM 1896 N N . ASP A 1 254 ? -9.401 -15.449 3.785 1.00 97.56 254 ASP A N 1
ATOM 1897 C CA . ASP A 1 254 ? -8.390 -16.455 4.090 1.00 97.56 254 ASP A CA 1
ATOM 1898 C C . ASP A 1 254 ? -8.497 -16.887 5.564 1.00 97.56 254 ASP A C 1
ATOM 1900 O O . ASP A 1 254 ? -8.827 -16.065 6.430 1.00 97.56 254 ASP A O 1
ATOM 1904 N N . PRO A 1 255 ? -8.199 -18.157 5.901 1.00 96.31 255 PRO A N 1
ATOM 1905 C CA . PRO A 1 255 ? -8.350 -18.664 7.264 1.00 96.31 255 PRO A CA 1
ATOM 1906 C C . PRO A 1 255 ? -7.681 -17.793 8.335 1.00 96.31 255 PRO A C 1
ATOM 1908 O O . PRO A 1 255 ? -8.288 -17.544 9.377 1.00 96.31 255 PRO A O 1
ATOM 1911 N N . ALA A 1 256 ? -6.483 -17.272 8.049 1.00 94.69 256 ALA A N 1
ATOM 1912 C CA . ALA A 1 256 ? -5.735 -16.394 8.946 1.00 94.69 256 ALA A CA 1
ATOM 1913 C C . ALA A 1 256 ? -6.454 -15.064 9.234 1.00 94.69 256 ALA A C 1
ATOM 1915 O O . ALA A 1 256 ? -6.291 -14.508 10.314 1.00 94.69 256 ALA A O 1
ATOM 1916 N N . LEU A 1 257 ? -7.306 -14.584 8.323 1.00 95.56 257 LEU A N 1
ATOM 1917 C CA . LEU A 1 257 ? -7.982 -13.286 8.404 1.00 95.56 257 LEU A CA 1
ATOM 1918 C C . LEU A 1 257 ? -9.430 -13.375 8.907 1.00 95.56 257 LEU A C 1
ATOM 1920 O O . LEU A 1 257 ? -10.073 -12.348 9.125 1.00 95.56 257 LEU A O 1
ATOM 1924 N N . ARG A 1 258 ? -9.963 -14.581 9.151 1.00 94.69 258 ARG A N 1
ATOM 1925 C CA . ARG A 1 258 ? -11.338 -14.773 9.659 1.00 94.69 258 ARG A CA 1
ATOM 1926 C C . ARG A 1 258 ? -11.593 -14.068 10.990 1.00 94.69 258 ARG A C 1
ATOM 1928 O O . ARG A 1 258 ? -12.709 -13.618 11.237 1.00 94.69 258 ARG A O 1
ATOM 1935 N N . HIS A 1 259 ? -10.563 -13.929 11.825 1.00 93.19 259 HIS A N 1
ATOM 1936 C CA . HIS A 1 259 ? -10.658 -13.228 13.107 1.00 93.19 259 HIS A CA 1
ATOM 1937 C C . HIS A 1 259 ? -11.072 -11.752 12.947 1.00 93.19 259 HIS A C 1
ATOM 1939 O O . HIS A 1 259 ? -11.718 -11.200 13.836 1.00 93.19 259 HIS A O 1
ATOM 1945 N N . LEU A 1 260 ? -10.792 -11.130 11.794 1.00 93.06 260 LEU A N 1
ATOM 1946 C CA . LEU A 1 260 ? -11.177 -9.747 11.504 1.00 93.06 260 LEU A CA 1
ATOM 1947 C C . LEU A 1 260 ? -12.703 -9.554 11.426 1.00 93.06 260 LEU A C 1
ATOM 1949 O O . LEU A 1 260 ? -13.176 -8.437 11.619 1.00 93.06 260 LEU A O 1
ATOM 1953 N N . LEU A 1 261 ? -13.480 -10.618 11.180 1.00 89.44 261 LEU A N 1
ATOM 1954 C CA . LEU A 1 261 ? -14.949 -10.571 11.178 1.00 89.44 261 LEU A CA 1
ATOM 1955 C C . LEU A 1 261 ? -15.555 -10.580 12.590 1.00 89.44 261 LEU A C 1
ATOM 1957 O O . LEU A 1 261 ? -16.698 -10.163 12.761 1.00 89.44 261 LEU A O 1
ATOM 1961 N N . VAL A 1 262 ? -14.817 -11.040 13.607 1.00 79.94 262 VAL A N 1
ATOM 1962 C CA . VAL A 1 262 ? -15.328 -11.150 14.987 1.00 79.94 262 VAL A CA 1
ATOM 1963 C C . VAL A 1 262 ? -15.491 -9.772 15.633 1.00 79.94 262 VAL A C 1
ATOM 1965 O O . VAL A 1 262 ? -16.461 -9.557 16.355 1.00 79.94 262 VAL A O 1
ATOM 1968 N N . GLY A 1 263 ? -14.592 -8.832 15.325 1.00 61.47 263 GLY A N 1
ATOM 1969 C CA . GLY A 1 263 ? -14.663 -7.442 15.795 1.00 61.47 263 GLY A CA 1
ATOM 1970 C C . GLY A 1 263 ? -15.728 -6.589 15.098 1.00 61.47 263 GLY A C 1
ATOM 1971 O O . GLY A 1 263 ? -15.962 -5.462 15.504 1.00 61.47 263 GLY A O 1
ATOM 1972 N N . ALA A 1 264 ? -16.391 -7.119 14.068 1.00 62.44 264 ALA A N 1
ATOM 1973 C CA . ALA A 1 264 ? -17.399 -6.405 13.293 1.00 62.44 264 ALA A CA 1
ATOM 1974 C C . ALA A 1 264 ? -18.826 -6.581 13.851 1.00 62.44 264 ALA A C 1
ATOM 1976 O O . ALA A 1 264 ? -19.767 -6.621 13.055 1.00 62.44 264 ALA A O 1
ATOM 1977 N N . ARG A 1 265 ? -19.003 -6.777 15.163 1.00 54.72 265 ARG A N 1
ATOM 1978 C CA . ARG A 1 265 ? -20.307 -7.055 15.795 1.00 54.72 265 ARG A CA 1
ATOM 1979 C C . ARG A 1 265 ? -20.985 -5.793 16.304 1.00 54.72 265 ARG A C 1
ATOM 1981 O O . ARG A 1 265 ? -20.296 -4.982 16.947 1.00 54.72 265 ARG A O 1
#

Secondary structure (DSSP, 8-state):
----HHHHHHHHHHHHHSTT--HHHHHHHHHHHHHHHHHTT-HHHHHHHHHHHHHT--HHHHHHHHHHHHHHHHHHTPPPPPPPHHHHH--SHHHHHHHHHHHHHHT-HHHHHHHHHHHHTS-HHHHHHHTTHHHHHHHHHHHHTT-HHHHHHHHHHHHHH-----S-TTSPPHHHHHHHHHHHHHHTT-HHHHHHHHHHHH-GGGS-GGGGGGHHHHHHHHHHHHHHHHHHTT-HHHHHHHHHHHHHH--S--GGGGGGGTT--

Foldseek 3Di:
DPPVLVVLLVVLVCLLPDDPRDLLSVLLSLLLNLLLCLLQQVLVVSLVSLVVQLVVDADLSNLLSLLLQLLLCQQLVHAQDDDDPRLVPDPQLLSLLSQLSSCLSHVNLVSNVVSLVVLVPDDPVSVVLLPCSSVLSVLSSCVVVVVLVVLCVRLVVDLVVFDQDLVGSSYDGSLSSLQSNLVSCVSVVNLVSNLVSLCLSQPCVNGHPSCSSSSSSNVLSSLLVNLVSCVVVVVNVSNLVSLVSNCVRNNNHDPVCPVSNVVSD

Mean predicted aligned error: 3.68 Å

Nearest PDB structures (foldseek):
  8fy4-assembly1_B  TM=4.243E-01  e=1.374E-01  Gallus gallus
  3fp4-assembly1_A  TM=3.945E-01  e=2.055E-01  Saccharomyces cerevisiae
  7wb4-assembly1_E  TM=4.643E-01  e=3.756E+00  Xenopus laevis

Organism: NCBI:txid861299

Solvent-accessible surface area (backbone atoms only — not comparable to full-atom values): 13587 Å² total; per-residue (Å²): 136,86,88,54,52,70,58,49,39,58,50,18,59,50,42,52,68,42,90,84,53,51,73,68,52,32,52,48,16,50,41,30,43,22,7,45,31,23,21,22,30,24,47,70,58,16,47,50,51,33,50,57,50,26,73,77,42,61,70,59,62,17,45,34,29,52,48,53,44,47,50,36,18,65,54,69,70,48,81,54,75,82,84,50,68,70,58,70,69,40,80,49,71,50,36,44,48,51,47,18,42,44,28,27,65,57,68,39,50,69,60,18,50,54,36,48,59,56,56,71,71,46,57,70,71,59,45,60,63,31,54,59,34,67,57,53,31,51,35,40,44,32,46,75,70,69,38,25,69,57,30,38,71,68,43,36,66,53,32,69,72,40,56,76,73,49,85,50,52,49,35,53,55,35,43,60,46,15,46,54,33,14,50,23,28,48,74,76,66,41,44,69,61,12,46,56,33,40,53,48,36,61,34,73,93,66,43,42,78,67,46,50,37,56,37,31,42,39,39,29,52,47,24,46,52,43,14,56,47,28,44,76,72,66,40,56,69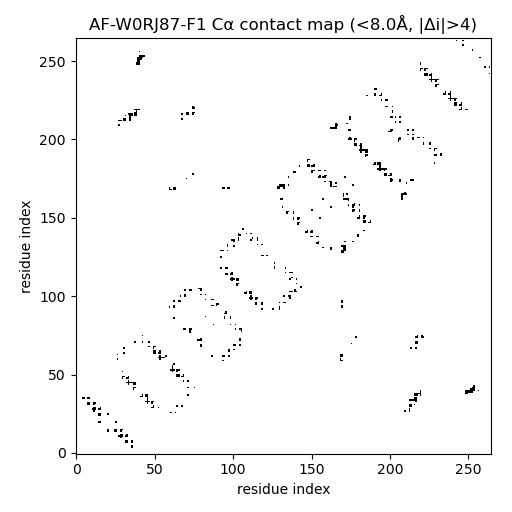,62,13,53,53,25,35,51,54,17,56,72,40,41,72,55,44,37,82,90,53,48,67,67,60,68,77,64,113

pLDDT: mean 92.9, std 7.53, range [44.41, 98.81]

Radius of gyration: 17.63 Å; Cα contacts (8 Å, |Δi|>4): 393; chains: 1; bounding box: 46×36×48 Å

Sequence (265 aa):
MTNRWADAERVATRAANAPGSSPSLRIDATTALAAVRAVHGEVAAAGRILSAAAARSTGAEQRWYENARSILAIVSGESEPAIGASLASDSTPGAVQARGLRLAARGDTSGARAVLRHLDALPPVELARLGHGPVVIASLIDGRAGRWAHVIETLAPLARAGEHESLNADRAPSLIMRWIVADAYAHVGELDSAVVTMARAVDYRRVPPGHLVLRGLAYSFAQRRLAEWQERRGDRDASRRAWAAFRAAFTNPDPALRHLLVGAR